Protein AF-A0A4V5UVH9-F1 (afdb_monomer_lite)

Sequence (245 aa):
MKKTQVFVCLSMVLISFLYATAYSKKFNKPFIIQQQNTVPVVKIINPKNKAVVNAASPVNYSITVSDKEDGDSKYDEINVKEVLLEVQYVSDTSALTKMMSESVQKDMAGLAAIRTSNCFNCHNFNSKLIGPSFNDIGKKYASNAANTALLQKHILEGSTGVWGNVSMPSHPELNKEQAANIVQWILQITTDNNTDYYVGTTGTFQIRSNKKGAYLLTGSYTDHGVENNAAQQLKGQDRIIIYSK

InterPro domains:
  IPR002324 Cytochrome c, class ID [PR00606] (113-126)
  IPR002324 Cytochrome c, class ID [PR00606] (128-141)
  IPR002324 Cytochrome c, class ID [PR00606] (151-164)
  IPR002324 Cytochrome c, class ID [PR00606] (178-188)
  IPR009056 Cytochrome c-like domain [PF00034] (116-189)
  IPR009056 Cytochrome c-like domain [PS51007] (105-190)
  IPR036909 Cytochrome c-like domain superfamily [G3DSA:1.10.760.10] (111-190)
  IPR036909 Cytochrome c-like domain superfamily [SSF46626] (114-188)

pLDDT: mean 87.04, std 16.64, range [39.91, 98.69]

Foldseek 3Di:
DDDDDDPPPPVVVVVVVVVVVVVVVPPPDPPDPDDAFDAKAKDWPPPDFAAEDAAQDKGKTFMWIATPQQGTVVVVSDDQQQKKKKKFFDPDVVCVVVVQPDDDDDDQLQNLLCSVDCVSVQEWQPQGDVHGHLLVLLVVDAPDDVSLVVQLCCQACWDADPGPGRIGHHDVVDDSVNSSSNNNVSNVVSPDPGMDMGTGRIDIDTRHNVRFFKIKMKIKGWDCAVVSDSVRIHMHIDIHMYGYD

Organism: NCBI:txid2575867

Secondary structure (DSSP, 8-state):
-----SSSSHHHHHHHHHHHHHHTTSS-------PPP---EEEEEESPTTEEE-TT-EEEEEEEEEETTTEEGGGT-S-GGG-EEEEEEES-GGGHHHHHHPPPPPPPHHHHHHHTTTHHHH--SSS-SSSPPHHHHHHHS-SSHHHHHHHHHHHHH-B-SSSSSPPBPP-TTS-HHHHHHHHHHHHHHTT-TTEEEEESSEEEEE--TT--EEEEEEEEEE---GGG-GGG--EEEEEEEEEE-

Structure (mmCIF, N/CA/C/O backbone):
data_AF-A0A4V5UVH9-F1
#
_entry.id   AF-A0A4V5UVH9-F1
#
loop_
_atom_site.group_PDB
_atom_site.id
_atom_site.type_symbol
_atom_site.label_atom_id
_atom_site.label_alt_id
_atom_site.label_comp_id
_atom_site.label_asym_id
_atom_site.label_entity_id
_atom_site.label_seq_id
_atom_site.pdbx_PDB_ins_code
_atom_site.Cartn_x
_atom_site.Cartn_y
_atom_site.Cartn_z
_atom_site.occupancy
_atom_site.B_iso_or_equiv
_atom_site.auth_seq_id
_atom_site.auth_comp_id
_atom_site.auth_asym_id
_atom_site.auth_atom_id
_atom_site.pdbx_PDB_model_num
ATOM 1 N N . MET A 1 1 ? 68.729 22.833 72.113 1.00 43.19 1 MET A N 1
ATOM 2 C CA . MET A 1 1 ? 69.141 23.306 70.769 1.00 43.19 1 MET A CA 1
ATOM 3 C C . MET A 1 1 ? 69.069 22.143 69.786 1.00 43.19 1 MET A C 1
ATOM 5 O O . MET A 1 1 ? 69.662 21.119 70.086 1.00 43.19 1 MET A O 1
ATOM 9 N N . LYS A 1 2 ? 68.425 22.365 68.622 1.00 42.19 2 LYS A N 1
ATOM 10 C CA . LYS A 1 2 ? 68.249 21.472 67.445 1.00 42.19 2 LYS A CA 1
ATOM 11 C C . LYS A 1 2 ? 67.186 20.368 67.612 1.00 42.19 2 LYS A C 1
ATOM 13 O O . LYS A 1 2 ? 67.209 19.689 68.622 1.00 42.19 2 LYS A O 1
ATOM 18 N N . LYS A 1 3 ? 66.263 20.071 66.689 1.00 43.41 3 LYS A N 1
ATOM 19 C CA . LYS A 1 3 ? 65.813 20.572 65.362 1.00 43.41 3 LYS A CA 1
ATOM 20 C C . LYS A 1 3 ? 64.476 19.817 65.134 1.00 43.41 3 LYS A C 1
ATOM 22 O O . LYS A 1 3 ? 64.446 18.612 65.326 1.00 43.41 3 LYS A O 1
ATOM 27 N N . THR A 1 4 ? 63.315 20.442 64.950 1.00 51.50 4 THR A N 1
ATOM 28 C CA . THR A 1 4 ? 62.787 20.964 63.672 1.00 51.50 4 THR A CA 1
ATOM 29 C C . THR A 1 4 ? 62.878 19.964 62.507 1.00 51.50 4 THR A C 1
ATOM 31 O O . THR A 1 4 ? 63.672 20.197 61.605 1.00 51.50 4 THR A O 1
ATOM 34 N N . GLN A 1 5 ? 62.105 18.860 62.504 1.00 50.88 5 GLN A N 1
ATOM 35 C CA . GLN A 1 5 ? 61.890 18.066 61.270 1.00 50.88 5 GLN A CA 1
ATOM 36 C C . GLN A 1 5 ? 60.742 17.025 61.297 1.00 50.88 5 GLN A C 1
ATOM 38 O O . GLN A 1 5 ? 60.888 15.941 60.749 1.00 50.88 5 GLN A O 1
ATOM 43 N N . VAL A 1 6 ? 59.580 17.315 61.898 1.00 47.66 6 VAL A N 1
ATOM 44 C CA . VAL A 1 6 ? 58.414 16.387 61.823 1.00 47.66 6 VAL A CA 1
ATOM 45 C C . VAL A 1 6 ? 57.168 17.016 61.177 1.00 47.66 6 VAL A C 1
ATOM 47 O O . VAL A 1 6 ? 56.230 16.317 60.816 1.00 47.66 6 VAL A O 1
ATOM 50 N N . PHE A 1 7 ? 57.162 18.322 60.900 1.00 45.78 7 PHE A N 1
ATOM 51 C CA . PHE A 1 7 ? 55.931 19.036 60.526 1.00 45.78 7 PHE A CA 1
ATOM 52 C C . PHE A 1 7 ? 55.674 19.259 59.023 1.00 45.78 7 PHE A C 1
ATOM 54 O O . PHE A 1 7 ? 54.715 19.943 58.683 1.00 45.78 7 PHE A O 1
ATOM 61 N N . VAL A 1 8 ? 56.476 18.694 58.109 1.00 45.81 8 VAL A N 1
ATOM 62 C CA . VAL A 1 8 ? 56.336 18.979 56.658 1.00 45.81 8 VAL A CA 1
ATOM 63 C C . VAL A 1 8 ? 55.742 17.818 55.841 1.00 45.81 8 VAL A C 1
ATOM 65 O O . VAL A 1 8 ? 55.207 18.057 54.765 1.00 45.81 8 VAL A O 1
ATOM 68 N N . CYS A 1 9 ? 55.713 16.578 56.343 1.00 41.78 9 CYS A N 1
ATOM 69 C CA . CYS A 1 9 ? 55.158 15.459 55.559 1.00 41.78 9 CYS A CA 1
ATOM 70 C C . CYS A 1 9 ? 53.638 15.262 55.684 1.00 41.78 9 CYS A C 1
ATOM 72 O O . CYS A 1 9 ? 53.054 14.614 54.820 1.00 41.78 9 CYS A O 1
ATOM 74 N N . LEU A 1 10 ? 52.968 15.813 56.704 1.00 39.91 10 LEU A N 1
ATOM 75 C CA . LEU A 1 10 ? 51.530 15.562 56.898 1.00 39.91 10 LEU A CA 1
ATOM 76 C C . LEU A 1 10 ? 50.616 16.519 56.107 1.00 39.91 10 LEU A C 1
ATOM 78 O O . LEU A 1 10 ? 49.467 16.180 55.836 1.00 39.91 10 LEU A O 1
ATOM 82 N N . SER A 1 11 ? 51.108 17.691 55.688 1.00 45.34 11 SER A N 1
ATOM 83 C CA . SER A 1 11 ? 50.310 18.674 54.934 1.00 45.34 11 SER A CA 1
ATOM 84 C C . SER A 1 11 ? 50.295 18.438 53.416 1.00 45.34 11 SER A C 1
ATOM 86 O O . SER A 1 11 ? 49.376 18.905 52.746 1.00 45.34 11 SER A O 1
ATOM 88 N N . MET A 1 12 ? 51.239 17.669 52.858 1.00 43.56 12 MET A N 1
ATOM 89 C CA . MET A 1 12 ? 51.253 17.336 51.422 1.00 43.56 12 MET A CA 1
ATOM 90 C C . MET A 1 12 ? 50.353 16.149 51.041 1.00 43.56 12 MET A C 1
ATOM 92 O O . MET A 1 12 ? 49.921 16.064 49.891 1.00 43.56 12 MET A O 1
ATOM 96 N N . VAL A 1 13 ? 50.015 15.266 51.988 1.00 47.91 13 VAL A N 1
ATOM 97 C CA . VAL A 1 13 ? 49.176 14.076 51.727 1.00 47.91 13 VAL A CA 1
ATOM 98 C C . VAL A 1 13 ? 47.677 14.420 51.696 1.00 47.91 13 VAL A C 1
ATOM 100 O O . VAL A 1 13 ? 46.916 13.835 50.930 1.00 47.91 13 VAL A O 1
ATOM 103 N N . LEU A 1 14 ? 47.237 15.428 52.457 1.00 43.47 14 LEU A N 1
ATOM 104 C CA . LEU A 1 14 ? 45.829 15.857 52.474 1.00 43.47 14 LEU A CA 1
ATOM 105 C C . LEU A 1 14 ? 45.433 16.704 51.251 1.00 43.47 14 LEU A C 1
ATOM 107 O O . LEU A 1 14 ? 44.309 16.591 50.764 1.00 43.47 14 LEU A O 1
ATOM 111 N N . ILE A 1 15 ? 46.355 17.501 50.700 1.00 46.84 15 ILE A N 1
ATOM 112 C CA . ILE A 1 15 ? 46.084 18.319 49.502 1.00 46.84 15 ILE A CA 1
ATOM 113 C C . ILE A 1 15 ? 46.030 17.446 48.237 1.00 46.84 15 ILE A C 1
ATOM 115 O O . ILE A 1 15 ? 45.218 17.697 47.348 1.00 46.84 15 ILE A O 1
ATOM 119 N N . SER A 1 16 ? 46.814 16.368 48.173 1.00 46.25 16 SER A N 1
ATOM 120 C CA . SER A 1 16 ? 46.780 15.423 47.048 1.00 46.25 16 SER A CA 1
ATOM 121 C C . SER A 1 16 ? 45.517 14.543 47.044 1.00 46.25 16 SER A C 1
ATOM 123 O O . SER A 1 16 ? 45.001 14.240 45.969 1.00 46.25 16 SER A O 1
ATOM 125 N N . PHE A 1 17 ? 44.927 14.235 48.208 1.00 43.97 17 PHE A N 1
ATOM 126 C CA . PHE A 1 17 ? 43.634 13.533 48.287 1.00 43.97 17 PHE A CA 1
ATOM 127 C C . PHE A 1 17 ? 42.426 14.413 47.906 1.00 43.97 17 PHE A C 1
ATOM 129 O O . PHE A 1 17 ? 41.473 13.935 47.281 1.00 43.97 17 PHE A O 1
ATOM 136 N N . LEU A 1 18 ? 42.467 15.714 48.210 1.00 43.53 18 LEU A N 1
ATOM 137 C CA . LEU A 1 18 ? 41.428 16.660 47.776 1.00 43.53 18 LEU A CA 1
ATOM 138 C C . LEU A 1 18 ? 41.507 16.967 46.269 1.00 43.53 18 LEU A C 1
ATOM 140 O O . LEU A 1 18 ? 40.473 17.129 45.624 1.00 43.53 18 LEU A O 1
ATOM 144 N N . TYR A 1 19 ? 42.703 16.954 45.670 1.00 44.94 19 TYR A N 1
ATOM 145 C CA . TYR A 1 19 ? 42.843 17.055 44.212 1.00 44.94 19 TYR A CA 1
ATOM 146 C C . TYR A 1 19 ? 42.445 15.763 43.478 1.00 44.94 19 TYR A C 1
ATOM 148 O O . TYR A 1 19 ? 41.817 15.837 42.421 1.00 44.94 19 TYR A O 1
ATOM 156 N N . ALA A 1 20 ? 42.724 14.582 44.040 1.00 46.53 20 ALA A N 1
ATOM 157 C CA . ALA A 1 20 ? 42.349 13.303 43.427 1.00 46.53 20 ALA A CA 1
ATOM 158 C C . ALA A 1 20 ? 40.823 13.086 43.366 1.00 46.53 20 ALA A C 1
ATOM 160 O O . ALA A 1 20 ? 40.309 12.536 42.391 1.00 46.53 20 ALA A O 1
ATOM 161 N N . THR A 1 21 ? 40.078 13.576 44.361 1.00 44.44 21 THR A N 1
ATOM 162 C CA . THR A 1 21 ? 38.604 13.496 44.379 1.00 44.44 21 THR A CA 1
ATOM 163 C C . THR A 1 21 ? 37.923 14.538 43.484 1.00 44.44 21 THR A C 1
ATOM 165 O O . THR A 1 21 ? 36.804 14.312 43.021 1.00 44.44 21 THR A O 1
ATOM 168 N N . ALA A 1 22 ? 38.594 15.656 43.184 1.00 46.12 22 ALA A N 1
ATOM 169 C CA . ALA A 1 22 ? 38.116 16.650 42.223 1.00 46.12 22 ALA A CA 1
ATOM 170 C C . ALA A 1 22 ? 38.434 16.271 40.762 1.00 46.12 22 ALA A C 1
ATOM 172 O O . ALA A 1 22 ? 37.663 16.605 39.861 1.00 46.12 22 ALA A O 1
ATOM 173 N N . TYR A 1 23 ? 39.531 15.542 40.515 1.00 41.00 23 TYR A N 1
ATOM 174 C CA . TYR A 1 23 ? 39.929 15.115 39.167 1.00 41.00 23 TYR A CA 1
ATOM 175 C C . TYR A 1 23 ? 39.139 13.891 38.666 1.00 41.00 23 TYR A C 1
ATOM 177 O O . TYR A 1 23 ? 38.800 13.819 37.485 1.00 41.00 23 TYR A O 1
ATOM 185 N N . SER A 1 24 ? 38.740 12.971 39.554 1.00 45.44 24 SER A N 1
ATOM 186 C CA . SER A 1 24 ? 37.950 11.781 39.182 1.00 45.44 24 SER A CA 1
ATOM 187 C C . SER A 1 24 ? 36.493 12.080 38.801 1.00 45.44 24 SER A C 1
ATOM 189 O O . SER A 1 24 ? 35.847 11.273 38.136 1.00 45.44 24 SER A O 1
ATOM 191 N N . LYS A 1 25 ? 35.963 13.260 39.153 1.00 45.50 25 LYS A N 1
ATOM 192 C CA . LYS A 1 25 ? 34.593 13.670 38.795 1.00 45.50 25 LYS A CA 1
ATOM 193 C C . LYS A 1 25 ? 34.456 14.280 37.395 1.00 45.50 25 LYS A C 1
ATOM 195 O O . LYS A 1 25 ? 33.331 14.526 36.967 1.00 45.50 25 LYS A O 1
ATOM 200 N N . LYS A 1 26 ? 35.554 14.527 36.668 1.00 49.56 26 LYS A N 1
ATOM 201 C CA . LYS A 1 26 ? 35.511 15.224 35.366 1.00 49.56 26 LYS A CA 1
ATOM 202 C C . LYS A 1 26 ? 35.461 14.319 34.127 1.00 49.56 26 LYS A C 1
ATOM 204 O O . LYS A 1 26 ? 35.224 14.846 33.046 1.00 49.56 26 LYS A O 1
ATOM 209 N N . PHE A 1 27 ? 35.604 12.996 34.262 1.00 51.53 27 PHE A N 1
ATOM 210 C CA . PHE A 1 27 ? 35.709 12.081 33.109 1.00 51.53 27 PHE A CA 1
ATOM 211 C C . PHE A 1 27 ? 34.835 10.813 33.162 1.00 51.53 27 PHE A C 1
ATOM 213 O O . PHE A 1 27 ? 35.093 9.869 32.429 1.00 51.53 27 PHE A O 1
ATOM 220 N N . ASN A 1 28 ? 33.746 10.804 33.938 1.00 50.34 28 ASN A N 1
ATOM 221 C CA . ASN A 1 28 ? 32.764 9.705 33.931 1.00 50.34 28 ASN A CA 1
ATOM 222 C C . ASN A 1 28 ? 31.453 10.089 33.227 1.00 50.34 28 ASN A C 1
ATOM 224 O O . ASN A 1 28 ? 30.367 9.894 33.770 1.00 50.34 28 ASN A O 1
ATOM 228 N N . LYS A 1 29 ? 31.525 10.636 32.009 1.00 49.91 29 LYS A N 1
ATOM 229 C CA . LYS A 1 29 ? 30.383 10.504 31.096 1.00 49.91 29 LYS A CA 1
ATOM 230 C C . LYS A 1 29 ? 30.619 9.229 30.290 1.00 49.91 29 LYS A C 1
ATOM 232 O O . LYS A 1 29 ? 31.630 9.188 29.591 1.00 49.91 29 LYS A O 1
ATOM 237 N N . PRO A 1 30 ? 29.766 8.194 30.399 1.00 53.84 30 PRO A N 1
ATOM 238 C CA . PRO A 1 30 ? 29.884 7.052 29.508 1.00 53.84 30 PRO A CA 1
ATOM 239 C C . PRO A 1 30 ? 29.846 7.576 28.071 1.00 53.84 30 PRO A C 1
ATOM 241 O O . PRO A 1 30 ? 29.003 8.407 27.729 1.00 53.84 30 PRO A O 1
ATOM 244 N N . PHE A 1 31 ? 30.800 7.142 27.249 1.00 54.09 31 PHE A N 1
ATOM 245 C CA . PHE A 1 31 ? 30.737 7.356 25.812 1.00 54.09 31 PHE A CA 1
ATOM 246 C C . PHE A 1 31 ? 29.565 6.519 25.300 1.00 54.09 31 PHE A C 1
ATOM 248 O O . PHE A 1 31 ? 29.693 5.316 25.089 1.00 54.09 31 PHE A O 1
ATOM 255 N N . ILE A 1 32 ? 28.389 7.137 25.212 1.00 56.91 32 ILE A N 1
ATOM 256 C CA . ILE A 1 32 ? 27.214 6.494 24.637 1.00 56.91 32 ILE A CA 1
ATOM 257 C C . ILE A 1 32 ? 27.401 6.549 23.124 1.00 56.91 32 ILE A C 1
ATOM 259 O O . ILE A 1 32 ? 27.250 7.610 22.519 1.00 56.91 32 ILE A O 1
ATOM 263 N N . ILE A 1 33 ? 27.753 5.414 22.516 1.00 60.09 33 ILE A N 1
ATOM 264 C CA . ILE A 1 33 ? 27.572 5.231 21.076 1.00 60.09 33 ILE A CA 1
ATOM 265 C C . ILE A 1 33 ? 26.062 5.211 20.861 1.00 60.09 33 ILE A C 1
ATOM 267 O O . ILE A 1 33 ? 25.417 4.194 21.092 1.00 60.09 33 ILE A O 1
ATOM 271 N N . GLN A 1 34 ? 25.480 6.352 20.497 1.00 62.72 34 GLN A N 1
ATOM 272 C CA . GLN A 1 34 ? 24.101 6.370 20.027 1.00 62.72 34 GLN A CA 1
ATOM 273 C C . GLN A 1 34 ? 24.082 5.633 18.689 1.00 62.72 34 GLN A C 1
ATOM 275 O O . GLN A 1 34 ? 24.700 6.092 17.726 1.00 62.72 34 GLN A O 1
ATOM 280 N N . GLN A 1 35 ? 23.433 4.469 18.645 1.00 70.25 35 GLN A N 1
ATOM 281 C CA . GLN A 1 35 ? 23.157 3.782 17.389 1.00 70.25 35 GLN A CA 1
ATOM 282 C C . GLN A 1 35 ? 22.358 4.749 16.505 1.00 70.25 35 GLN A C 1
ATOM 284 O O . GLN A 1 35 ? 21.357 5.316 16.938 1.00 70.25 35 GLN A O 1
ATOM 289 N N . GLN A 1 36 ? 22.878 5.039 15.313 1.00 79.56 36 GLN A N 1
ATOM 290 C CA . GLN A 1 36 ? 22.256 5.961 14.364 1.00 79.56 36 GLN A CA 1
ATOM 291 C C . GLN A 1 36 ? 21.363 5.161 13.424 1.00 79.56 36 GLN A C 1
ATOM 293 O O . GLN A 1 36 ? 21.849 4.186 12.857 1.00 79.56 36 GLN A O 1
ATOM 298 N N . ASN A 1 37 ? 20.112 5.594 13.248 1.00 92.62 37 ASN A N 1
ATOM 299 C CA . ASN A 1 37 ? 19.190 4.976 12.298 1.00 92.62 37 ASN A CA 1
ATOM 300 C C . ASN A 1 37 ? 19.622 5.261 10.853 1.00 92.62 37 ASN A C 1
ATOM 302 O O . ASN A 1 37 ? 20.026 6.393 10.553 1.00 92.62 37 ASN A O 1
ATOM 306 N N . THR A 1 38 ? 19.521 4.277 9.963 1.00 92.81 38 THR A N 1
ATOM 307 C CA . THR A 1 38 ? 19.850 4.431 8.542 1.00 92.81 38 THR A CA 1
ATOM 308 C C . THR A 1 38 ? 18.609 4.329 7.661 1.00 92.81 38 THR A C 1
ATOM 310 O O . THR A 1 38 ? 17.584 3.819 8.070 1.00 92.81 38 THR A O 1
ATOM 313 N N . VAL A 1 39 ? 18.648 4.923 6.461 1.00 95.62 39 VAL A N 1
ATOM 314 C CA . VAL A 1 39 ? 17.502 4.847 5.542 1.00 95.62 39 VAL A CA 1
ATOM 315 C C . VAL A 1 39 ? 17.512 3.474 4.862 1.00 95.62 39 VAL A C 1
ATOM 317 O O . VAL A 1 39 ? 18.525 3.155 4.226 1.00 95.62 39 VAL A O 1
ATOM 320 N N . PRO A 1 40 ? 16.398 2.721 4.872 1.00 97.25 40 PRO A N 1
ATOM 321 C CA . PRO A 1 40 ? 16.357 1.407 4.253 1.00 97.25 40 PRO A CA 1
ATOM 322 C C . PRO A 1 40 ? 16.510 1.493 2.732 1.00 97.25 40 PRO A C 1
ATOM 324 O O . PRO A 1 40 ? 15.957 2.367 2.054 1.00 97.25 40 PRO A O 1
ATOM 327 N N . VAL A 1 41 ? 17.242 0.539 2.163 1.00 98.06 41 VAL A N 1
ATOM 328 C CA . VAL A 1 41 ? 17.460 0.417 0.721 1.00 98.06 41 VAL A CA 1
ATOM 329 C C . VAL A 1 41 ? 16.410 -0.514 0.133 1.00 98.06 41 VAL A C 1
ATOM 331 O O . VAL A 1 41 ? 16.492 -1.734 0.254 1.00 98.06 41 VAL A O 1
ATOM 334 N N . VAL A 1 42 ? 15.439 0.067 -0.567 1.00 98.38 42 VAL A N 1
ATOM 335 C CA . VAL A 1 42 ? 14.417 -0.667 -1.324 1.00 98.38 42 VAL A CA 1
ATOM 336 C C . VAL A 1 42 ? 14.849 -0.767 -2.787 1.00 98.38 42 VAL A C 1
ATOM 338 O O . VAL A 1 42 ? 15.425 0.179 -3.320 1.00 98.38 42 VAL A O 1
ATOM 341 N N . LYS A 1 43 ? 14.592 -1.901 -3.448 1.00 98.50 43 LYS A N 1
ATOM 342 C CA . LYS A 1 43 ? 14.790 -2.071 -4.898 1.00 98.50 43 LYS A CA 1
ATOM 343 C C . LYS A 1 43 ? 13.711 -2.944 -5.514 1.00 98.50 43 LYS A C 1
ATOM 345 O O . LYS A 1 43 ? 13.494 -4.064 -5.060 1.00 98.50 43 LYS A O 1
ATOM 350 N N . ILE A 1 44 ? 13.104 -2.482 -6.602 1.00 98.56 44 ILE A N 1
ATOM 351 C CA . ILE A 1 44 ? 12.215 -3.284 -7.442 1.00 98.56 44 ILE A CA 1
ATOM 352 C C . ILE A 1 44 ? 13.080 -4.041 -8.459 1.00 98.56 44 ILE A C 1
ATOM 354 O O . ILE A 1 44 ? 13.641 -3.475 -9.397 1.00 98.56 44 ILE A O 1
ATOM 358 N N . ILE A 1 45 ? 13.210 -5.353 -8.273 1.00 98.12 45 ILE A N 1
ATOM 359 C CA . ILE A 1 45 ? 14.040 -6.226 -9.115 1.00 98.12 45 ILE A CA 1
ATOM 360 C C . ILE A 1 45 ? 13.310 -6.623 -10.400 1.00 98.12 45 ILE A C 1
ATOM 362 O O . ILE A 1 45 ? 13.941 -6.760 -11.460 1.00 98.12 45 ILE A O 1
ATOM 366 N N . ASN A 1 46 ? 11.994 -6.804 -10.294 1.00 97.44 46 ASN A N 1
ATOM 367 C CA . ASN A 1 46 ? 11.089 -7.143 -11.381 1.00 97.44 46 ASN A CA 1
ATOM 368 C C . ASN A 1 46 ? 9.752 -6.402 -11.186 1.00 97.44 46 ASN A C 1
ATOM 370 O O . ASN A 1 46 ? 9.285 -6.357 -10.047 1.00 97.44 46 ASN A O 1
ATOM 374 N N . PRO A 1 47 ? 9.113 -5.868 -12.245 1.00 97.19 47 PRO A N 1
ATOM 375 C CA . PRO A 1 47 ? 9.619 -5.747 -13.619 1.00 97.19 47 PRO A CA 1
ATOM 376 C C . PRO A 1 47 ? 10.822 -4.793 -13.721 1.00 97.19 47 PRO A C 1
ATOM 378 O O . PRO A 1 47 ? 11.159 -4.094 -12.772 1.00 97.19 47 PRO A O 1
ATOM 381 N N . LYS A 1 48 ? 11.512 -4.774 -14.868 1.00 97.75 48 LYS A N 1
ATOM 382 C CA . LYS A 1 48 ? 12.594 -3.803 -15.107 1.00 97.75 48 LYS A CA 1
ATOM 383 C C . LYS A 1 48 ? 12.027 -2.416 -15.402 1.00 97.75 48 LYS A C 1
ATOM 385 O O . LYS A 1 48 ? 10.966 -2.290 -16.009 1.00 97.75 48 LYS A O 1
ATOM 390 N N . ASN A 1 49 ? 12.766 -1.373 -15.025 1.00 97.56 49 ASN A N 1
ATOM 391 C CA . ASN A 1 49 ? 12.393 -0.006 -15.372 1.00 97.56 49 ASN A CA 1
ATOM 392 C C . ASN A 1 49 ? 12.274 0.157 -16.896 1.00 97.56 49 ASN A C 1
ATOM 394 O O . ASN A 1 49 ? 13.115 -0.324 -17.655 1.00 97.56 49 ASN A O 1
ATOM 398 N N . LYS A 1 50 ? 11.221 0.853 -17.320 1.00 95.94 50 LYS A N 1
ATOM 399 C CA . LYS A 1 50 ? 10.759 1.048 -18.698 1.00 95.94 50 LYS A CA 1
ATOM 400 C C . LYS A 1 50 ? 10.343 -0.236 -19.422 1.00 95.94 50 LYS A C 1
ATOM 402 O O . LYS A 1 50 ? 10.240 -0.224 -20.649 1.00 95.94 50 LYS A O 1
ATOM 407 N N . ALA A 1 51 ? 10.082 -1.330 -18.701 1.00 96.12 51 ALA A N 1
ATOM 408 C CA . ALA A 1 51 ? 9.533 -2.539 -19.304 1.00 96.12 51 ALA A CA 1
ATOM 409 C C . ALA A 1 51 ? 8.188 -2.255 -19.980 1.00 96.12 51 ALA A C 1
ATOM 411 O O . ALA A 1 51 ? 7.410 -1.406 -19.547 1.00 96.12 51 ALA A O 1
ATOM 412 N N . VAL A 1 52 ? 7.919 -3.003 -21.043 1.00 94.81 52 VAL A N 1
ATOM 413 C CA . VAL A 1 52 ? 6.673 -2.929 -21.795 1.00 94.81 52 VAL A CA 1
ATOM 414 C C . VAL A 1 52 ? 5.909 -4.226 -21.578 1.00 94.81 52 VAL A C 1
ATOM 416 O O . VAL A 1 52 ? 6.452 -5.307 -21.797 1.00 94.81 52 VAL A O 1
ATOM 419 N N . VAL A 1 53 ? 4.651 -4.109 -21.175 1.00 92.50 53 VAL A N 1
ATOM 420 C CA . VAL A 1 53 ? 3.743 -5.217 -20.879 1.00 92.50 53 VAL A CA 1
ATOM 421 C C . VAL A 1 53 ? 2.476 -5.092 -21.724 1.00 92.50 53 VAL A C 1
ATOM 423 O O . VAL A 1 53 ? 2.119 -4.005 -22.180 1.00 92.50 53 VAL A O 1
ATOM 426 N N . ASN A 1 54 ? 1.800 -6.212 -21.965 1.00 88.88 54 ASN A N 1
ATOM 427 C CA . ASN A 1 54 ? 0.528 -6.205 -22.682 1.00 88.88 54 ASN A CA 1
ATOM 428 C C . ASN A 1 54 ? -0.606 -5.801 -21.728 1.00 88.88 54 ASN A C 1
ATOM 430 O O . ASN A 1 54 ? -0.602 -6.188 -20.554 1.00 88.88 54 ASN A O 1
ATOM 434 N N . ALA A 1 55 ? -1.604 -5.073 -22.232 1.00 82.56 55 ALA A N 1
ATOM 435 C CA . ALA A 1 55 ? -2.831 -4.829 -21.479 1.00 82.56 55 ALA A CA 1
ATOM 436 C C . ALA A 1 55 ? -3.478 -6.146 -21.002 1.00 82.56 55 ALA A C 1
ATOM 438 O O . ALA A 1 55 ? -3.380 -7.179 -21.668 1.00 82.56 55 ALA A O 1
ATOM 439 N N . ALA A 1 56 ? -4.138 -6.108 -19.837 1.00 81.62 56 ALA A N 1
ATOM 440 C CA . ALA A 1 56 ? -4.791 -7.263 -19.206 1.00 81.62 56 ALA A CA 1
ATOM 441 C C . ALA A 1 56 ? -3.868 -8.455 -18.877 1.00 81.62 56 ALA A C 1
ATOM 443 O O . ALA A 1 56 ? -4.364 -9.534 -18.559 1.00 81.62 56 ALA A O 1
ATOM 444 N N . SER A 1 57 ? -2.543 -8.285 -18.962 1.00 85.12 57 SER A N 1
ATOM 445 C CA . SER A 1 57 ? -1.597 -9.339 -18.598 1.00 85.12 57 SER A CA 1
ATOM 446 C C . SER A 1 57 ? -1.180 -9.250 -17.128 1.00 85.12 57 SER A C 1
ATOM 448 O O . SER A 1 57 ? -0.992 -8.137 -16.617 1.00 85.12 57 SER A O 1
ATOM 450 N N . PRO A 1 58 ? -0.967 -10.406 -16.466 1.00 93.06 58 PRO A N 1
ATOM 451 C CA . PRO A 1 58 ? -0.339 -10.445 -15.156 1.00 93.06 58 PRO A CA 1
ATOM 452 C C . PRO A 1 58 ? 1.093 -9.921 -15.247 1.00 93.06 58 PRO A C 1
ATOM 454 O O . PRO A 1 58 ? 1.870 -10.338 -16.107 1.00 93.06 58 PRO A O 1
ATOM 457 N N . VAL A 1 59 ? 1.455 -9.043 -14.319 1.00 95.69 59 VAL A N 1
ATOM 458 C CA . VAL A 1 59 ? 2.818 -8.556 -14.128 1.00 95.69 59 VAL A CA 1
ATOM 459 C C . VAL A 1 59 ? 3.284 -9.009 -12.757 1.00 95.69 59 VAL A C 1
ATOM 461 O O . VAL A 1 59 ? 2.730 -8.616 -11.731 1.00 95.69 59 VAL A O 1
ATOM 464 N N . ASN A 1 60 ? 4.307 -9.859 -12.745 1.00 97.56 60 ASN A N 1
ATOM 465 C CA . ASN A 1 60 ? 4.942 -10.279 -11.504 1.00 97.56 60 ASN A CA 1
ATOM 466 C C . ASN A 1 60 ? 5.824 -9.150 -10.979 1.00 97.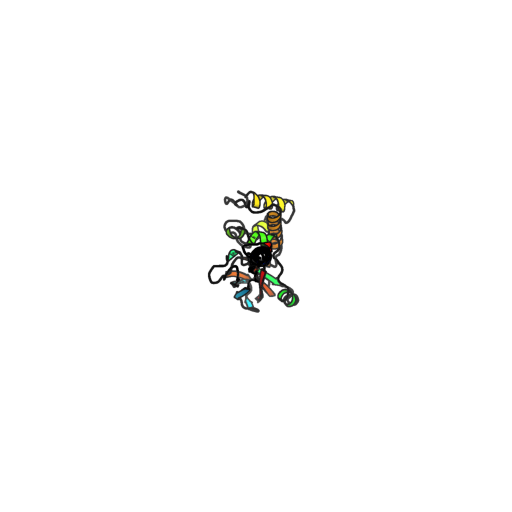56 60 ASN A C 1
ATOM 468 O O . ASN A 1 60 ? 6.529 -8.509 -11.760 1.00 97.56 60 ASN A O 1
ATOM 472 N N . TYR A 1 61 ? 5.851 -8.960 -9.667 1.00 98.12 61 TYR A N 1
ATOM 473 C CA . TYR A 1 61 ? 6.792 -8.061 -9.021 1.00 98.12 61 TYR A CA 1
ATOM 474 C C . TYR A 1 61 ? 7.675 -8.796 -8.019 1.00 98.12 61 TYR A C 1
ATOM 476 O O . TYR A 1 61 ? 7.291 -9.819 -7.452 1.00 98.12 61 TYR A O 1
ATOM 484 N N . SER A 1 62 ? 8.877 -8.263 -7.828 1.00 98.38 62 SER A N 1
ATOM 485 C CA . SER A 1 62 ? 9.806 -8.685 -6.788 1.00 98.38 62 SER A CA 1
ATOM 486 C C . SER A 1 62 ? 10.555 -7.462 -6.274 1.00 98.38 62 SER A C 1
ATOM 488 O O . SER A 1 62 ? 11.098 -6.692 -7.069 1.00 98.38 62 SER A O 1
ATOM 490 N N . ILE A 1 63 ? 10.547 -7.279 -4.959 1.00 98.69 63 ILE A N 1
ATOM 491 C CA . ILE A 1 63 ? 11.139 -6.166 -4.228 1.00 98.69 63 ILE A CA 1
ATOM 492 C C . ILE A 1 63 ? 12.097 -6.746 -3.196 1.00 98.69 63 ILE A C 1
ATOM 494 O O . ILE A 1 63 ? 11.743 -7.675 -2.475 1.00 98.69 63 ILE A O 1
ATOM 498 N N . THR A 1 64 ? 13.290 -6.175 -3.109 1.00 98.38 64 THR A N 1
ATOM 499 C CA . THR A 1 64 ? 14.239 -6.439 -2.026 1.00 98.38 64 THR A CA 1
ATOM 500 C C . THR A 1 64 ? 14.347 -5.211 -1.143 1.00 98.38 64 THR A C 1
ATOM 502 O O . THR A 1 64 ? 14.410 -4.091 -1.653 1.00 98.38 64 THR A O 1
ATOM 505 N N . VAL A 1 65 ? 14.415 -5.434 0.160 1.00 98.50 65 VAL A N 1
ATOM 506 C CA . VAL A 1 65 ? 14.673 -4.424 1.181 1.00 98.50 65 VAL A CA 1
ATOM 507 C C . VAL A 1 65 ? 15.889 -4.861 1.988 1.00 98.50 65 VAL A C 1
ATOM 509 O O . VAL A 1 65 ? 15.998 -6.034 2.342 1.00 98.50 65 VAL A O 1
ATOM 512 N N . SER A 1 66 ? 16.796 -3.926 2.235 1.00 98.00 66 SER A N 1
ATOM 513 C CA . SER A 1 66 ? 17.969 -4.113 3.080 1.00 98.00 66 SER A CA 1
ATOM 514 C C . SER A 1 66 ? 18.108 -2.889 3.966 1.00 98.00 66 SER A C 1
ATOM 516 O O . SER A 1 66 ? 18.136 -1.763 3.464 1.00 98.00 66 SER A O 1
ATOM 518 N N . ASP A 1 67 ? 18.164 -3.115 5.263 1.00 97.00 67 ASP A N 1
ATOM 519 C CA . ASP A 1 67 ? 18.302 -2.101 6.286 1.00 97.00 67 ASP A CA 1
ATOM 520 C C . ASP A 1 67 ? 19.348 -2.550 7.308 1.00 97.00 67 ASP A C 1
ATOM 522 O O . ASP A 1 67 ? 19.546 -3.744 7.541 1.00 97.00 67 ASP A O 1
ATOM 526 N N . LYS A 1 68 ? 20.083 -1.604 7.888 1.00 94.69 68 LYS A N 1
ATOM 527 C CA . LYS A 1 68 ? 21.158 -1.956 8.817 1.00 94.69 68 LYS A CA 1
ATOM 528 C C . LYS A 1 68 ? 20.618 -2.365 10.187 1.00 94.69 68 LYS A C 1
ATOM 530 O O . LYS A 1 68 ? 21.263 -3.159 10.873 1.00 94.69 68 LYS A O 1
ATOM 535 N N . GLU A 1 69 ? 19.490 -1.797 10.589 1.00 92.88 69 GLU A N 1
ATOM 536 C CA . GLU A 1 69 ? 18.868 -2.003 11.887 1.00 92.88 69 GLU A CA 1
ATOM 537 C C . GLU A 1 69 ? 17.860 -3.162 11.835 1.00 92.88 69 GLU A C 1
ATOM 539 O O . GLU A 1 69 ? 17.864 -3.998 12.740 1.00 92.88 69 GLU A O 1
ATOM 544 N N . ASP A 1 70 ? 17.091 -3.262 10.744 1.00 93.38 70 ASP A N 1
ATOM 545 C CA . ASP A 1 70 ? 16.018 -4.258 10.587 1.00 93.38 70 ASP A CA 1
ATOM 546 C C . ASP A 1 70 ? 16.439 -5.520 9.799 1.00 93.38 70 ASP A C 1
ATOM 548 O O . ASP A 1 70 ? 15.719 -6.520 9.787 1.00 93.38 70 ASP A O 1
ATOM 552 N N . GLY A 1 71 ? 17.607 -5.504 9.144 1.00 95.69 71 GLY A N 1
ATOM 553 C CA . GLY A 1 71 ? 18.165 -6.650 8.417 1.00 95.69 71 GLY A CA 1
ATOM 554 C C . GLY A 1 71 ? 17.813 -6.693 6.927 1.00 95.69 71 GLY A C 1
ATOM 555 O O . GLY A 1 71 ? 17.588 -5.672 6.277 1.00 95.69 71 GLY A O 1
ATOM 556 N N . ASP A 1 72 ? 17.815 -7.887 6.333 1.00 97.44 72 ASP A N 1
ATOM 557 C CA . ASP A 1 72 ? 17.587 -8.073 4.897 1.00 97.44 72 ASP A CA 1
ATOM 558 C C . ASP A 1 72 ? 16.405 -9.003 4.591 1.00 97.44 72 ASP A C 1
ATOM 560 O O . ASP A 1 72 ? 16.314 -10.146 5.046 1.00 97.44 72 ASP A O 1
ATOM 564 N N . SER A 1 73 ? 15.516 -8.534 3.714 1.00 96.75 73 SER A N 1
ATOM 565 C CA . SER A 1 73 ? 14.373 -9.304 3.203 1.00 96.75 73 SER A CA 1
ATOM 566 C C . SER A 1 73 ? 14.756 -10.622 2.520 1.00 96.75 73 SER A C 1
ATOM 568 O O . SER A 1 73 ? 13.933 -11.528 2.434 1.00 96.75 73 SER A O 1
ATOM 570 N N . LYS A 1 74 ? 15.989 -10.754 2.019 1.00 94.44 74 LYS A N 1
ATOM 571 C CA . LYS A 1 74 ? 16.495 -11.986 1.404 1.00 94.44 74 LYS A CA 1
ATOM 572 C C . LYS A 1 74 ? 16.660 -13.120 2.418 1.00 94.44 74 LYS A C 1
ATOM 574 O O . LYS A 1 74 ? 16.630 -14.283 2.018 1.00 94.44 74 LYS A O 1
ATOM 579 N N . TYR A 1 75 ? 16.883 -12.788 3.686 1.00 96.19 75 TYR A N 1
ATOM 580 C CA . TYR A 1 75 ? 17.082 -13.752 4.767 1.00 96.19 75 TYR A CA 1
ATOM 581 C C . TYR A 1 75 ? 15.865 -13.833 5.698 1.00 96.19 75 TYR A C 1
ATOM 583 O O . TYR A 1 75 ? 15.984 -14.348 6.804 1.00 96.19 75 TYR A O 1
ATOM 591 N N . ASP A 1 76 ? 14.707 -13.335 5.241 1.00 93.62 76 ASP A N 1
ATOM 592 C CA . ASP A 1 76 ? 13.450 -13.275 5.997 1.00 93.62 76 ASP A CA 1
ATOM 593 C C . ASP A 1 76 ? 13.562 -12.512 7.337 1.00 93.62 76 ASP A C 1
ATOM 595 O O . ASP A 1 76 ? 12.758 -12.717 8.245 1.00 93.62 76 ASP A O 1
ATOM 599 N N . GLU A 1 77 ? 14.547 -11.614 7.461 1.00 95.75 77 GLU A N 1
ATOM 600 C CA . GLU A 1 77 ? 14.751 -10.775 8.653 1.00 95.75 77 GLU A CA 1
ATOM 601 C C . GLU A 1 77 ? 13.744 -9.616 8.694 1.00 95.75 77 GLU A C 1
ATOM 603 O O . GLU A 1 77 ? 13.244 -9.254 9.757 1.00 95.75 77 GLU A O 1
ATOM 608 N N . ILE A 1 78 ? 13.370 -9.100 7.518 1.00 95.00 78 ILE A N 1
ATOM 609 C CA . ILE A 1 78 ? 12.319 -8.092 7.367 1.00 95.00 78 ILE A CA 1
ATOM 610 C C . ILE A 1 78 ? 10.967 -8.773 7.165 1.00 95.00 78 ILE A C 1
ATOM 612 O O . ILE A 1 78 ? 10.780 -9.586 6.252 1.00 95.00 78 ILE A O 1
ATOM 616 N N . ASN A 1 79 ? 9.974 -8.354 7.949 1.00 93.88 79 ASN A N 1
ATOM 617 C CA . ASN A 1 79 ? 8.592 -8.769 7.760 1.00 93.88 79 ASN A CA 1
ATOM 618 C C . ASN A 1 79 ? 8.063 -8.278 6.405 1.00 93.88 79 ASN A C 1
ATOM 620 O O . ASN A 1 79 ? 7.737 -7.106 6.209 1.00 93.88 79 ASN A O 1
ATOM 624 N N . VAL A 1 80 ? 7.901 -9.206 5.461 1.00 94.31 80 VAL A N 1
ATOM 625 C CA . VAL A 1 80 ? 7.466 -8.890 4.093 1.00 94.31 80 VAL A CA 1
ATOM 626 C C . VAL A 1 80 ? 6.126 -8.151 4.036 1.00 94.31 80 VAL A C 1
ATOM 628 O O . VAL A 1 80 ? 5.859 -7.469 3.050 1.00 94.31 80 VAL A O 1
ATOM 631 N N . LYS A 1 81 ? 5.283 -8.246 5.075 1.00 92.62 81 LYS A N 1
ATOM 632 C CA . LYS A 1 81 ? 3.981 -7.562 5.130 1.00 92.62 81 LYS A CA 1
ATOM 633 C C . LYS A 1 81 ? 4.069 -6.053 5.354 1.00 92.62 81 LYS A C 1
ATOM 635 O O . LYS A 1 81 ? 3.064 -5.361 5.231 1.00 92.62 81 LYS A O 1
ATOM 640 N N . GLU A 1 82 ? 5.250 -5.538 5.656 1.00 93.50 82 GLU A N 1
ATOM 641 C CA . GLU A 1 82 ? 5.483 -4.104 5.836 1.00 93.50 82 GLU A CA 1
ATOM 642 C C . GLU A 1 82 ? 5.986 -3.440 4.546 1.00 93.50 82 GLU A C 1
ATOM 644 O O . GLU A 1 82 ? 5.894 -2.217 4.373 1.00 93.50 82 GLU A O 1
ATOM 649 N N . VAL A 1 83 ? 6.427 -4.262 3.587 1.00 96.12 83 VAL A N 1
ATOM 650 C CA . VAL A 1 83 ? 6.796 -3.845 2.236 1.00 96.12 83 VAL A CA 1
ATOM 651 C C . VAL A 1 83 ? 5.533 -3.593 1.418 1.00 96.12 83 VAL A C 1
ATOM 653 O O . VAL A 1 83 ? 4.663 -4.459 1.296 1.00 96.12 83 VAL A O 1
ATOM 656 N N . LEU A 1 84 ? 5.439 -2.394 0.845 1.00 96.69 84 LEU A N 1
ATOM 657 C CA . LEU A 1 84 ? 4.294 -1.955 0.052 1.00 96.69 84 LEU A CA 1
ATOM 658 C C . LEU A 1 84 ? 4.730 -1.640 -1.376 1.00 96.69 84 LEU A C 1
ATOM 660 O O . LEU A 1 84 ? 5.674 -0.877 -1.581 1.00 96.69 84 LEU A O 1
ATOM 664 N N . LEU A 1 85 ? 3.992 -2.164 -2.347 1.00 98.00 85 LEU A N 1
ATOM 665 C CA . LEU A 1 85 ? 4.033 -1.734 -3.736 1.00 98.00 85 LEU A CA 1
ATOM 666 C C . LEU A 1 85 ? 2.798 -0.882 -4.036 1.00 98.00 85 LEU A C 1
ATOM 668 O O . LEU A 1 85 ? 1.669 -1.358 -3.940 1.00 98.00 85 LEU A O 1
ATOM 672 N N . GLU A 1 86 ? 3.018 0.357 -4.451 1.00 96.94 86 GLU A N 1
ATOM 673 C CA . GLU A 1 86 ? 2.011 1.217 -5.067 1.00 96.94 86 GLU A CA 1
ATOM 674 C C . GLU A 1 86 ? 2.152 1.139 -6.592 1.00 96.94 86 GLU A C 1
ATOM 676 O O . GLU A 1 86 ? 3.250 1.293 -7.126 1.00 96.94 86 GLU A O 1
ATOM 681 N N . VAL A 1 87 ? 1.051 0.887 -7.297 1.00 96.75 87 VAL A N 1
ATOM 682 C CA . VAL A 1 87 ? 0.970 0.812 -8.759 1.00 96.75 87 VAL A CA 1
ATOM 683 C C . VAL A 1 87 ? -0.001 1.883 -9.234 1.00 96.75 87 VAL A C 1
ATOM 685 O O . VAL A 1 87 ? -1.216 1.699 -9.193 1.00 96.75 87 VAL A O 1
ATOM 688 N N . GLN A 1 88 ? 0.536 3.003 -9.702 1.00 95.56 88 GLN A N 1
ATOM 689 C CA . GLN A 1 88 ? -0.244 4.155 -10.132 1.00 95.56 88 GLN A CA 1
ATOM 690 C C . GLN A 1 88 ? -0.269 4.266 -11.656 1.00 95.56 88 GLN A C 1
ATOM 692 O O . GLN A 1 88 ? 0.770 4.365 -12.305 1.00 95.56 88 GLN A O 1
ATOM 697 N N . TYR A 1 89 ? -1.462 4.290 -12.246 1.00 94.69 89 TYR A N 1
ATOM 698 C CA . TYR A 1 89 ? -1.647 4.650 -13.647 1.00 94.69 89 TYR A CA 1
ATOM 699 C C . TYR A 1 89 ? -1.470 6.156 -13.840 1.00 94.69 89 TYR A C 1
ATOM 701 O O . TYR A 1 89 ? -2.142 6.955 -13.188 1.00 94.69 89 TYR A O 1
ATOM 709 N N . VAL A 1 90 ? -0.621 6.532 -14.792 1.00 93.25 90 VAL A N 1
ATOM 710 C CA . VAL A 1 90 ? -0.313 7.926 -15.106 1.00 93.25 90 VAL A CA 1
ATOM 711 C C . VAL A 1 90 ? -0.740 8.215 -16.542 1.00 93.25 90 VAL A C 1
ATOM 713 O O . VAL A 1 90 ? -0.116 7.755 -17.500 1.00 93.25 90 VAL A O 1
ATOM 716 N N . SER A 1 91 ? -1.824 8.980 -16.690 1.00 88.75 91 SER A N 1
ATOM 717 C CA . SER A 1 91 ? -2.355 9.376 -18.000 1.00 88.75 91 SER A CA 1
ATOM 718 C C . SER A 1 91 ? -1.501 10.447 -18.680 1.00 88.75 91 SER A C 1
ATOM 720 O O . SER A 1 91 ? -1.326 10.408 -19.894 1.00 88.75 91 SER A O 1
ATOM 722 N N . ASP A 1 92 ? -0.962 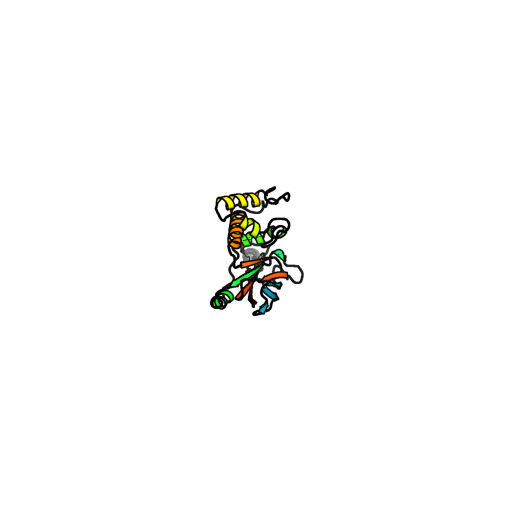11.393 -17.907 1.00 89.56 92 ASP A N 1
ATOM 723 C CA . ASP A 1 92 ? -0.055 12.428 -18.402 1.00 89.56 92 ASP A CA 1
ATOM 724 C C . ASP A 1 92 ? 1.399 12.012 -18.175 1.00 89.56 92 ASP A C 1
ATOM 726 O O . ASP A 1 92 ? 1.975 12.195 -17.101 1.00 89.56 92 ASP A O 1
ATOM 730 N N . THR A 1 93 ? 2.018 11.459 -19.215 1.00 89.00 93 THR A N 1
ATOM 731 C CA . THR A 1 93 ? 3.402 10.989 -19.141 1.00 89.00 93 THR A CA 1
ATOM 732 C C . THR A 1 93 ? 4.412 12.110 -18.889 1.00 89.00 93 THR A C 1
ATOM 734 O O . THR A 1 93 ? 5.534 11.814 -18.485 1.00 89.00 93 THR A O 1
ATOM 737 N N . SER A 1 94 ? 4.055 13.383 -19.101 1.00 90.69 94 SER A N 1
ATOM 738 C CA . SER A 1 94 ? 4.954 14.507 -18.810 1.00 90.69 94 SER A CA 1
ATOM 739 C C . SER A 1 94 ? 5.207 14.678 -17.305 1.00 90.69 94 SER A C 1
ATOM 741 O O . SER A 1 94 ? 6.299 15.086 -16.902 1.00 90.69 94 SER A O 1
ATOM 743 N N . ALA A 1 95 ? 4.251 14.266 -16.463 1.00 92.00 95 ALA A N 1
ATOM 744 C CA . ALA A 1 95 ? 4.374 14.302 -15.009 1.00 92.00 95 ALA A CA 1
ATOM 745 C C . ALA A 1 95 ? 5.353 13.248 -14.457 1.00 92.00 95 ALA A C 1
ATOM 747 O O . ALA A 1 95 ? 5.897 13.432 -13.367 1.00 92.00 95 ALA A O 1
ATOM 748 N N . LEU A 1 96 ? 5.637 12.176 -15.211 1.00 93.31 96 LEU A N 1
ATOM 749 C CA . LEU A 1 96 ? 6.463 11.055 -14.746 1.00 93.31 96 LEU A CA 1
ATOM 750 C C . LEU A 1 96 ? 7.855 11.493 -14.298 1.00 93.31 96 LEU A C 1
ATOM 752 O O . LEU A 1 96 ? 8.333 11.025 -13.271 1.00 93.31 96 LEU A O 1
ATOM 756 N N . THR A 1 97 ? 8.502 12.410 -15.023 1.00 93.31 97 THR A N 1
ATOM 757 C CA . THR A 1 97 ? 9.838 12.905 -14.651 1.00 93.31 97 THR A CA 1
ATOM 758 C C . THR A 1 97 ? 9.818 13.571 -13.279 1.00 93.31 97 THR A C 1
ATOM 760 O O . THR A 1 97 ? 10.692 13.307 -12.456 1.00 93.31 97 THR A O 1
ATOM 763 N N . LYS A 1 98 ? 8.791 14.387 -13.006 1.00 94.06 98 LYS A N 1
ATOM 764 C CA . LYS A 1 98 ? 8.612 15.025 -11.701 1.00 94.06 98 LYS A CA 1
ATOM 765 C C . LYS A 1 98 ? 8.384 13.966 -10.624 1.00 94.06 98 LYS A C 1
ATOM 767 O O . LYS A 1 98 ? 9.133 13.942 -9.652 1.00 94.06 98 LYS A O 1
ATOM 772 N N . MET A 1 99 ? 7.440 13.053 -10.840 1.00 94.00 99 MET A N 1
ATOM 773 C CA . MET A 1 99 ? 7.090 11.993 -9.884 1.00 94.00 99 MET A CA 1
ATOM 774 C C . MET A 1 99 ? 8.276 11.065 -9.576 1.00 94.00 99 MET A C 1
ATOM 776 O O . MET A 1 99 ? 8.472 10.658 -8.436 1.00 94.00 99 MET A O 1
ATOM 780 N N . MET A 1 100 ? 9.132 10.770 -10.559 1.00 94.31 100 MET A N 1
ATOM 781 C CA . MET A 1 100 ? 10.372 10.008 -10.350 1.00 94.31 100 MET A CA 1
ATOM 782 C C . MET A 1 100 ? 11.362 10.728 -9.430 1.00 94.31 100 MET A C 1
ATOM 784 O O . MET A 1 100 ? 12.096 10.074 -8.698 1.00 94.31 100 MET A O 1
ATOM 788 N N . SER A 1 101 ? 11.383 12.061 -9.475 1.00 92.56 101 SER A N 1
ATOM 789 C CA . SER A 1 101 ? 12.322 12.905 -8.726 1.00 92.56 101 SER A CA 1
ATOM 790 C C . SER A 1 101 ? 11.802 13.399 -7.373 1.00 92.56 101 SER A C 1
ATOM 792 O O . SER A 1 101 ? 12.547 14.034 -6.629 1.00 92.56 101 SER A O 1
ATOM 794 N N . GLU A 1 102 ? 10.533 13.146 -7.047 1.00 91.88 102 GLU A N 1
ATOM 795 C CA . GLU A 1 102 ? 9.946 13.579 -5.778 1.00 91.88 102 GLU A CA 1
ATOM 796 C C . GLU A 1 102 ? 10.663 12.935 -4.588 1.00 91.88 102 GLU A C 1
ATOM 798 O O . GLU A 1 102 ? 10.883 11.720 -4.557 1.00 91.88 102 GLU A O 1
ATOM 803 N N . SER A 1 103 ? 10.994 13.753 -3.587 1.00 90.25 103 SER A N 1
ATOM 804 C CA . SER A 1 103 ? 11.656 13.288 -2.372 1.00 90.25 103 SER A CA 1
ATOM 805 C C . SER A 1 103 ? 10.784 12.298 -1.605 1.00 90.25 103 SER A C 1
ATOM 807 O O . SER A 1 103 ? 9.551 12.367 -1.633 1.00 90.25 103 SER A O 1
ATOM 809 N N . VAL A 1 104 ? 11.438 11.375 -0.899 1.00 91.44 104 VAL A N 1
ATOM 810 C CA . VAL A 1 104 ? 10.748 10.388 -0.067 1.00 91.44 104 VAL A CA 1
ATOM 811 C C . VAL A 1 104 ? 9.977 11.115 1.032 1.00 91.44 104 VAL A C 1
ATOM 813 O O . VAL A 1 104 ? 10.565 11.811 1.856 1.00 91.44 104 VAL A O 1
ATOM 816 N N . GLN A 1 105 ? 8.655 10.965 1.026 1.00 90.06 105 GLN A N 1
ATOM 817 C CA . GLN A 1 105 ? 7.784 11.517 2.061 1.00 90.06 105 GLN A CA 1
ATOM 818 C C . GLN A 1 105 ? 7.536 10.470 3.138 1.00 90.06 105 GLN A C 1
ATOM 820 O O . GLN A 1 105 ? 7.340 9.295 2.816 1.00 90.06 105 GLN A O 1
ATOM 825 N N . LYS A 1 106 ? 7.476 10.900 4.402 1.00 90.62 106 LYS A N 1
ATOM 826 C CA . LYS A 1 106 ? 7.020 10.039 5.500 1.00 90.62 106 LYS A CA 1
ATOM 827 C C . LYS A 1 106 ? 5.624 9.495 5.185 1.00 90.62 106 LYS A C 1
ATOM 829 O O . LYS A 1 106 ? 4.834 10.137 4.492 1.00 90.62 106 LYS A O 1
ATOM 834 N N . ASP A 1 107 ? 5.327 8.306 5.693 1.00 90.56 107 ASP A N 1
ATOM 835 C CA . ASP A 1 107 ? 3.989 7.745 5.568 1.00 90.56 107 ASP A CA 1
ATOM 836 C C . ASP A 1 107 ? 2.930 8.661 6.175 1.00 90.56 107 ASP A C 1
ATOM 838 O O . ASP A 1 107 ? 3.133 9.297 7.213 1.00 90.56 107 ASP A O 1
ATOM 842 N N . MET A 1 108 ? 1.758 8.666 5.542 1.00 92.12 108 MET A N 1
ATOM 843 C CA . MET A 1 108 ? 0.563 9.209 6.171 1.00 92.12 108 MET A CA 1
ATOM 844 C C . MET A 1 108 ? 0.296 8.455 7.475 1.00 92.12 108 MET A C 1
ATOM 846 O O . MET A 1 108 ? 0.480 7.238 7.538 1.00 92.12 108 MET A O 1
ATOM 850 N N . ALA A 1 109 ? -0.188 9.164 8.496 1.00 92.75 109 ALA A N 1
ATOM 851 C CA . ALA A 1 109 ? -0.368 8.612 9.840 1.00 92.75 109 ALA A CA 1
ATOM 852 C C . ALA A 1 109 ? -1.171 7.296 9.865 1.00 92.75 109 ALA A C 1
ATOM 854 O O . ALA A 1 109 ? -0.846 6.396 10.634 1.00 92.75 109 ALA A O 1
ATOM 855 N N . GLY A 1 110 ? -2.179 7.155 8.995 1.00 94.25 110 GLY A N 1
ATOM 856 C CA . GLY A 1 110 ? -2.959 5.922 8.871 1.00 94.25 110 GLY A CA 1
ATOM 857 C C . GLY A 1 110 ? -2.154 4.731 8.350 1.00 94.25 110 GLY A C 1
ATOM 858 O O . GLY A 1 110 ? -2.214 3.661 8.948 1.00 94.25 110 GLY A O 1
ATOM 859 N N . LEU A 1 111 ? -1.356 4.912 7.290 1.00 93.38 111 LEU A N 1
ATOM 860 C CA . LEU A 1 111 ? -0.473 3.856 6.778 1.00 93.38 111 LEU A CA 1
ATOM 861 C C . LEU A 1 111 ? 0.606 3.487 7.800 1.00 93.38 111 LEU A C 1
ATOM 863 O O . LEU A 1 111 ? 0.865 2.304 8.001 1.00 93.38 111 LEU A O 1
ATOM 867 N N . ALA A 1 112 ? 1.200 4.485 8.462 1.00 91.31 112 ALA A N 1
ATOM 868 C CA . ALA A 1 112 ? 2.186 4.249 9.512 1.00 91.31 112 ALA A CA 1
ATOM 869 C C . ALA A 1 112 ? 1.601 3.363 10.626 1.00 91.31 112 ALA A C 1
ATOM 871 O O . ALA A 1 112 ? 2.190 2.346 10.977 1.00 91.31 112 ALA A O 1
ATOM 872 N N . ALA A 1 113 ? 0.395 3.688 11.107 1.00 92.19 113 ALA A N 1
ATOM 873 C CA . ALA A 1 113 ? -0.281 2.905 12.137 1.00 92.19 113 ALA A CA 1
ATOM 874 C C . ALA A 1 113 ? -0.679 1.496 11.657 1.00 92.19 113 ALA A C 1
ATOM 876 O O . ALA A 1 113 ? -0.584 0.547 12.428 1.00 92.19 113 ALA A O 1
ATOM 877 N N . ILE A 1 114 ? -1.090 1.333 10.393 1.00 93.12 114 ILE A N 1
ATOM 878 C CA . ILE A 1 114 ? -1.379 0.015 9.802 1.00 93.12 114 ILE A CA 1
ATOM 879 C C . ILE A 1 114 ? -0.126 -0.863 9.767 1.00 93.12 114 ILE A C 1
ATOM 881 O O . ILE A 1 114 ? -0.221 -2.044 10.094 1.00 93.12 114 ILE A O 1
ATOM 885 N N . ARG A 1 115 ? 1.027 -0.303 9.372 1.00 86.38 115 ARG A N 1
ATOM 886 C CA . ARG A 1 115 ? 2.299 -1.035 9.252 1.00 86.38 115 ARG A CA 1
ATOM 887 C C . ARG A 1 115 ? 2.814 -1.536 10.594 1.00 86.38 115 ARG A C 1
ATOM 889 O O . ARG A 1 115 ? 3.276 -2.662 10.672 1.00 86.38 115 ARG A O 1
ATOM 896 N N . THR A 1 116 ? 2.679 -0.733 11.646 1.00 80.38 116 THR A N 1
ATOM 897 C CA . THR A 1 116 ? 3.070 -1.125 13.010 1.00 80.38 116 THR A CA 1
ATOM 898 C C . THR A 1 116 ? 2.018 -1.990 13.714 1.00 80.38 116 THR A C 1
ATOM 900 O O . THR A 1 116 ? 2.153 -2.273 14.901 1.00 80.38 116 THR A O 1
ATOM 903 N N . SER A 1 117 ? 0.944 -2.366 13.016 1.00 84.56 117 SER A N 1
ATOM 904 C CA . SER A 1 117 ? -0.161 -3.163 13.549 1.00 84.56 117 SER A CA 1
ATOM 905 C C . SER A 1 117 ? -0.338 -4.458 12.760 1.00 84.56 117 SER A C 1
ATOM 907 O O . SER A 1 117 ? 0.190 -4.656 11.671 1.00 84.56 117 SER A O 1
ATOM 909 N N . ASN A 1 118 ? -1.187 -5.347 13.270 1.00 87.44 118 ASN A N 1
ATOM 910 C CA . ASN A 1 118 ? -1.438 -6.650 12.653 1.00 87.44 118 ASN A CA 1
ATOM 911 C C . ASN A 1 118 ? -2.483 -6.624 11.520 1.00 87.44 118 ASN A C 1
ATOM 913 O O . ASN A 1 118 ? -3.001 -7.673 11.133 1.00 87.44 118 ASN A O 1
ATOM 917 N N . CYS A 1 119 ? -2.814 -5.453 10.966 1.00 94.69 119 CYS A N 1
ATOM 918 C CA . CYS A 1 119 ? -3.901 -5.305 9.995 1.00 94.69 119 CYS A CA 1
ATOM 919 C C . CYS A 1 119 ? -3.680 -6.167 8.739 1.00 94.69 119 CYS A C 1
ATOM 921 O O . CYS A 1 119 ? -4.594 -6.874 8.307 1.00 94.69 119 CYS A O 1
ATOM 923 N N . PHE A 1 120 ? -2.455 -6.183 8.197 1.00 93.94 120 PHE A N 1
ATOM 924 C CA . PHE A 1 120 ? -2.100 -6.957 6.998 1.00 93.94 120 PHE A CA 1
ATOM 925 C C . PHE A 1 120 ? -2.048 -8.479 7.214 1.00 93.94 120 PHE A C 1
ATOM 927 O O . PHE A 1 120 ? -1.885 -9.244 6.263 1.00 93.94 120 PHE A O 1
ATOM 934 N N . ASN A 1 121 ? -2.224 -8.960 8.451 1.00 92.62 121 ASN A N 1
ATOM 935 C CA . ASN A 1 121 ? -2.403 -10.390 8.703 1.00 92.62 121 ASN A CA 1
ATOM 936 C C . ASN A 1 121 ? -3.796 -10.879 8.295 1.00 92.62 121 ASN A C 1
ATOM 938 O O . ASN A 1 121 ? -3.937 -12.033 7.896 1.00 92.62 121 ASN A O 1
ATOM 942 N N . CYS A 1 122 ? -4.801 -10.002 8.360 1.00 95.12 122 CYS A N 1
ATOM 943 C CA . CYS A 1 122 ? -6.197 -10.349 8.099 1.00 95.12 122 CYS A CA 1
ATOM 944 C C . CYS A 1 122 ? -6.797 -9.597 6.910 1.00 95.12 122 CYS A C 1
ATOM 946 O O . CYS A 1 122 ? -7.777 -10.074 6.341 1.00 95.12 122 CYS A O 1
ATOM 948 N N . HIS A 1 123 ? -6.229 -8.454 6.532 1.00 95.88 123 HIS A N 1
ATOM 949 C CA . HIS A 1 123 ? -6.704 -7.609 5.444 1.00 95.88 123 HIS A CA 1
ATOM 950 C C . HIS A 1 123 ? -5.662 -7.488 4.334 1.00 95.88 123 HIS A C 1
ATOM 952 O O . HIS A 1 123 ? -4.459 -7.525 4.575 1.00 95.88 123 HIS A O 1
ATOM 958 N N . ASN A 1 124 ? -6.142 -7.298 3.110 1.00 94.81 124 ASN A N 1
ATOM 959 C CA . ASN A 1 124 ? -5.332 -6.910 1.961 1.00 94.81 124 ASN A CA 1
ATOM 960 C C . ASN A 1 124 ? -6.050 -5.774 1.219 1.00 94.81 124 ASN A C 1
ATOM 962 O O . ASN A 1 124 ? -7.228 -5.511 1.465 1.00 94.81 124 ASN A O 1
ATOM 966 N N . PHE A 1 125 ? -5.372 -5.102 0.298 1.00 95.12 125 PHE A N 1
ATOM 967 C CA . PHE A 1 125 ? -5.954 -3.978 -0.436 1.00 95.12 125 PHE A CA 1
ATOM 968 C C . PHE A 1 125 ? -7.065 -4.412 -1.386 1.00 95.12 125 PHE A C 1
ATOM 970 O O . PHE A 1 125 ? -8.172 -3.878 -1.334 1.00 95.12 125 PHE A O 1
ATOM 977 N N . ASN A 1 126 ? -6.772 -5.414 -2.220 1.00 92.94 126 ASN A N 1
ATOM 978 C CA . ASN A 1 126 ? -7.577 -5.719 -3.405 1.00 92.94 126 ASN A CA 1
ATOM 979 C C . ASN A 1 126 ? -8.372 -7.026 -3.307 1.00 92.94 126 ASN A C 1
ATOM 981 O O . ASN A 1 126 ? -9.266 -7.253 -4.119 1.00 92.94 126 ASN A O 1
ATOM 985 N N . SER A 1 127 ? -8.057 -7.895 -2.345 1.00 93.12 127 SER A N 1
ATOM 986 C CA . SER A 1 127 ? -8.685 -9.211 -2.204 1.00 93.12 127 SER A CA 1
ATOM 987 C C . SER A 1 127 ? -9.043 -9.510 -0.755 1.00 93.12 127 SER A C 1
ATOM 989 O O . SER A 1 127 ? -8.343 -9.103 0.172 1.00 93.12 127 SER A O 1
ATOM 991 N N . LYS A 1 128 ? -10.131 -10.254 -0.557 1.00 94.19 128 LYS A N 1
ATOM 992 C CA . LYS A 1 128 ? -10.470 -10.811 0.752 1.00 94.19 128 LYS A CA 1
ATOM 993 C C . LYS A 1 128 ? -9.360 -11.772 1.200 1.00 94.19 128 LYS A C 1
ATOM 995 O O . LYS A 1 128 ? -8.897 -12.583 0.400 1.00 94.19 128 LYS A O 1
ATOM 1000 N N . LEU A 1 129 ? -8.964 -11.683 2.468 1.00 92.56 129 LEU A N 1
ATOM 1001 C CA . LEU A 1 129 ? -8.158 -12.701 3.147 1.00 92.56 129 LEU A CA 1
ATOM 1002 C C . LEU A 1 129 ? -9.039 -13.365 4.215 1.00 92.56 129 LEU A C 1
ATOM 1004 O O . LEU A 1 129 ? -10.018 -14.033 3.880 1.00 92.56 129 LEU A O 1
ATOM 1008 N N . ILE A 1 130 ? -8.737 -13.136 5.494 1.00 94.62 130 ILE A N 1
ATOM 1009 C CA . ILE A 1 130 ? -9.610 -13.497 6.616 1.00 94.62 130 ILE A CA 1
ATOM 1010 C C . ILE A 1 130 ? -10.731 -12.453 6.720 1.00 94.62 130 ILE A C 1
ATOM 1012 O O . ILE A 1 130 ? -11.917 -12.789 6.717 1.00 94.62 130 ILE A O 1
ATOM 1016 N N . GLY A 1 131 ? -10.341 -11.178 6.747 1.00 95.00 131 GLY A N 1
ATOM 1017 C CA . GLY A 1 131 ? -11.217 -10.017 6.682 1.00 95.00 131 GLY A CA 1
ATOM 1018 C C . GLY A 1 131 ? -11.485 -9.546 5.245 1.00 95.00 131 GLY A C 1
ATOM 1019 O O . GLY A 1 131 ? -10.873 -10.042 4.290 1.00 95.00 131 GLY A O 1
ATOM 1020 N N . PRO A 1 132 ? -12.417 -8.589 5.072 1.00 96.75 132 PRO A N 1
ATOM 1021 C CA . PRO A 1 132 ? -12.678 -7.952 3.782 1.00 96.75 132 PRO A CA 1
ATOM 1022 C C . PRO A 1 132 ? -11.437 -7.224 3.261 1.00 96.75 132 PRO A C 1
ATOM 1024 O O . PRO A 1 132 ? -10.576 -6.803 4.039 1.00 96.75 132 PRO A O 1
ATOM 1027 N N . SER A 1 133 ? -11.371 -7.022 1.946 1.00 96.88 133 SER A N 1
ATOM 1028 C CA . SER A 1 133 ? -10.348 -6.141 1.387 1.00 96.88 133 SER A CA 1
ATOM 1029 C C . SER A 1 133 ? -10.599 -4.687 1.797 1.00 96.88 133 SER A C 1
ATOM 1031 O O . SER A 1 133 ? -11.744 -4.300 2.051 1.00 96.88 133 SER A O 1
ATOM 1033 N N . PHE A 1 134 ? -9.558 -3.857 1.832 1.00 97.19 134 PHE A N 1
ATOM 1034 C CA . PHE A 1 134 ? -9.736 -2.418 2.040 1.00 97.19 134 PHE A CA 1
ATOM 1035 C C . PHE A 1 134 ? -10.637 -1.809 0.961 1.00 97.19 134 PHE A C 1
ATOM 1037 O O . PHE A 1 134 ? -11.531 -1.034 1.294 1.00 97.19 134 PHE A O 1
ATOM 1044 N N . ASN A 1 135 ? -10.520 -2.255 -0.293 1.00 96.25 135 ASN A N 1
ATOM 1045 C CA . ASN A 1 135 ? -11.429 -1.851 -1.366 1.00 96.25 135 ASN A CA 1
ATOM 1046 C C . ASN A 1 135 ? -12.893 -2.208 -1.079 1.00 96.25 135 ASN A C 1
ATOM 1048 O O . ASN A 1 135 ? -13.780 -1.414 -1.384 1.00 96.25 135 ASN A O 1
ATOM 1052 N N . ASP A 1 136 ? -13.184 -3.363 -0.478 1.00 97.00 136 ASP A N 1
ATOM 1053 C CA . ASP A 1 136 ? -14.562 -3.712 -0.111 1.00 97.00 136 ASP A CA 1
ATOM 1054 C C . ASP A 1 136 ? -15.088 -2.827 1.022 1.00 97.00 136 ASP A C 1
ATOM 1056 O O . ASP A 1 136 ? -16.250 -2.416 0.986 1.00 97.00 136 ASP A O 1
ATOM 1060 N N . ILE A 1 137 ? -14.233 -2.468 1.986 1.00 97.38 137 ILE A N 1
ATOM 1061 C CA . ILE A 1 137 ? -14.576 -1.496 3.033 1.00 97.38 137 ILE A CA 1
ATOM 1062 C C . ILE A 1 137 ? -14.934 -0.148 2.397 1.00 97.38 137 ILE A C 1
ATOM 1064 O O . ILE A 1 137 ? -16.012 0.373 2.677 1.00 97.38 137 ILE A O 1
ATOM 1068 N N . GLY A 1 138 ? -14.095 0.370 1.495 1.00 96.75 138 GLY A N 1
ATOM 1069 C CA . GLY A 1 138 ? -14.350 1.629 0.786 1.00 96.75 138 GLY A CA 1
ATOM 1070 C C . GLY A 1 138 ? -15.615 1.608 -0.079 1.00 96.75 138 GLY A C 1
ATOM 1071 O O . GLY A 1 138 ? -16.341 2.596 -0.143 1.00 96.75 138 GLY A O 1
ATOM 1072 N N . LYS A 1 139 ? -15.950 0.462 -0.688 1.00 96.00 139 LYS A N 1
ATOM 1073 C CA . LYS A 1 139 ? -17.212 0.287 -1.433 1.00 96.00 139 LYS A CA 1
ATOM 1074 C C . LYS A 1 139 ? -18.443 0.300 -0.525 1.00 96.00 139 LYS A C 1
ATOM 1076 O O . LYS A 1 139 ? -19.494 0.783 -0.935 1.00 96.00 139 LYS A O 1
ATOM 1081 N N . LYS A 1 140 ? -18.345 -0.275 0.678 1.00 96.88 140 LYS A N 1
ATOM 1082 C CA . LYS A 1 140 ? -19.467 -0.365 1.628 1.00 96.88 140 LYS A CA 1
ATOM 1083 C C . LYS A 1 140 ? -19.690 0.939 2.393 1.00 96.88 140 LYS A C 1
ATOM 1085 O O . LYS A 1 140 ? -20.834 1.267 2.703 1.00 96.88 140 LYS A O 1
ATOM 1090 N N . TYR A 1 141 ? -18.620 1.663 2.710 1.00 97.00 141 TYR A N 1
ATOM 1091 C CA . TYR A 1 141 ? -18.655 2.843 3.568 1.00 97.00 141 TYR A CA 1
ATOM 1092 C C . TYR A 1 141 ? -18.144 4.078 2.828 1.00 97.00 141 TYR A C 1
ATOM 1094 O O . TYR A 1 141 ? -16.963 4.191 2.524 1.00 97.00 141 TYR A O 1
ATOM 1102 N N . ALA A 1 142 ? -19.028 5.052 2.602 1.00 94.44 142 ALA A N 1
ATOM 1103 C CA . ALA A 1 142 ? -18.630 6.358 2.085 1.00 94.44 142 ALA A CA 1
ATOM 1104 C C . ALA A 1 142 ? -17.690 7.092 3.060 1.00 94.44 142 ALA A C 1
ATOM 1106 O O . ALA A 1 142 ? -17.861 6.996 4.279 1.00 94.44 142 ALA A O 1
ATOM 1107 N N . SER A 1 143 ? -16.756 7.882 2.526 1.00 93.31 143 SER A N 1
ATOM 1108 C CA . SER A 1 143 ? -15.845 8.710 3.323 1.00 93.31 143 SER A CA 1
ATOM 1109 C C . SER A 1 143 ? -16.589 9.881 3.978 1.00 93.31 143 SER A C 1
ATOM 1111 O O . SER A 1 143 ? -16.848 10.906 3.349 1.00 93.31 143 SER A O 1
ATOM 1113 N N . ASN A 1 144 ? -17.007 9.704 5.235 1.00 93.56 144 ASN A N 1
ATOM 1114 C CA . ASN A 1 144 ? -17.677 10.722 6.044 1.00 93.56 144 ASN A CA 1
ATOM 1115 C C . ASN A 1 144 ? -17.469 10.472 7.548 1.00 93.56 144 ASN A C 1
ATOM 1117 O O . ASN A 1 144 ? -17.101 9.376 7.965 1.00 93.56 144 ASN A O 1
ATOM 1121 N N . ALA A 1 145 ? -17.746 11.487 8.371 1.00 94.06 145 ALA A N 1
ATOM 1122 C CA . ALA A 1 145 ? -17.491 11.445 9.812 1.00 94.06 145 ALA A CA 1
ATOM 1123 C C . ALA A 1 145 ? -18.227 10.307 10.549 1.00 94.06 145 ALA A C 1
ATOM 1125 O O . ALA A 1 145 ? -17.659 9.706 11.460 1.00 94.06 145 ALA A O 1
ATOM 1126 N N . ALA A 1 146 ? -19.461 9.982 10.148 1.00 96.00 146 ALA A N 1
ATOM 1127 C CA . ALA A 1 146 ? -20.250 8.928 10.786 1.00 96.00 146 ALA A CA 1
ATOM 1128 C C . ALA A 1 146 ? -19.642 7.537 10.543 1.00 96.00 146 ALA A C 1
ATOM 1130 O O . ALA A 1 146 ? -19.467 6.761 11.483 1.00 96.00 146 ALA A O 1
ATOM 1131 N N . ASN A 1 147 ? -19.256 7.246 9.298 1.00 96.38 147 ASN A N 1
ATOM 1132 C CA . ASN A 1 147 ? -18.581 5.998 8.947 1.00 96.38 147 ASN A CA 1
ATOM 1133 C C . ASN A 1 147 ? -17.179 5.922 9.557 1.00 96.38 147 ASN A C 1
ATOM 1135 O O . ASN A 1 147 ? -16.784 4.852 10.017 1.00 96.38 147 ASN A O 1
ATOM 1139 N N . THR A 1 148 ? -16.460 7.047 9.636 1.00 95.62 148 THR A N 1
ATOM 1140 C CA . THR A 1 148 ? -15.167 7.100 10.327 1.00 95.62 148 THR A CA 1
ATOM 1141 C C . THR A 1 148 ? -15.305 6.704 11.793 1.00 95.62 148 THR A C 1
ATOM 1143 O O . THR A 1 148 ? -14.587 5.818 12.247 1.00 95.62 148 THR A O 1
ATOM 1146 N N . ALA A 1 149 ? -16.266 7.282 12.519 1.00 96.75 149 ALA A N 1
ATOM 1147 C CA . ALA A 1 149 ? -16.504 6.950 13.924 1.00 96.75 149 ALA A CA 1
ATOM 1148 C C . ALA A 1 149 ? -16.943 5.485 14.124 1.00 96.75 149 ALA A C 1
ATOM 1150 O O . ALA A 1 149 ? -16.493 4.825 15.061 1.00 96.75 149 ALA A O 1
ATOM 1151 N N . LEU A 1 150 ? -17.787 4.955 13.230 1.00 97.50 150 LEU A N 1
ATOM 1152 C CA . LEU A 1 150 ? -18.225 3.557 13.270 1.00 97.50 150 LEU A CA 1
ATOM 1153 C C . LEU A 1 150 ? -17.054 2.584 13.075 1.00 97.50 150 LEU A C 1
ATOM 1155 O O . LEU A 1 150 ? -16.862 1.670 13.874 1.00 97.50 150 LEU A O 1
ATOM 1159 N N . LEU A 1 151 ? -16.262 2.778 12.020 1.00 97.88 151 LEU A N 1
ATOM 1160 C CA . LEU A 1 151 ? -15.133 1.902 11.709 1.00 97.88 151 LEU A CA 1
ATOM 1161 C C . LEU A 1 151 ? -14.005 2.045 12.736 1.00 97.88 151 LEU A C 1
ATOM 1163 O O . LEU A 1 151 ? -13.378 1.052 13.091 1.00 97.88 151 LEU A O 1
ATOM 1167 N N . GLN A 1 152 ? -13.797 3.245 13.280 1.00 97.44 152 GLN A N 1
ATOM 1168 C CA . GLN A 1 152 ? -12.887 3.463 14.402 1.00 97.44 152 GLN A CA 1
ATOM 1169 C C . GLN A 1 152 ? -13.296 2.605 15.606 1.00 97.44 152 GLN A C 1
ATOM 1171 O O . GLN A 1 152 ? -12.451 1.943 16.205 1.00 97.44 152 GLN A O 1
ATOM 1176 N N . LYS A 1 153 ? -14.594 2.574 15.940 1.00 97.12 153 LYS A N 1
ATOM 1177 C CA . LYS A 1 153 ? -15.116 1.712 17.006 1.00 97.12 153 LYS A CA 1
ATOM 1178 C C . LYS A 1 153 ? -14.845 0.234 16.715 1.00 97.12 153 LYS A C 1
ATOM 1180 O O . LYS A 1 153 ? -14.391 -0.476 17.603 1.00 97.12 153 LYS A O 1
ATOM 1185 N N . HIS A 1 154 ? -15.057 -0.213 15.474 1.00 96.88 154 HIS A N 1
ATOM 1186 C CA . HIS A 1 154 ? -14.774 -1.597 15.076 1.00 96.88 154 HIS A CA 1
ATOM 1187 C C . HIS A 1 154 ? -13.296 -1.975 15.236 1.00 96.88 154 HIS A C 1
ATOM 1189 O O . HIS A 1 154 ? -13.006 -3.107 15.605 1.00 96.88 154 HIS A O 1
ATOM 1195 N N . ILE A 1 155 ? -12.366 -1.055 14.963 1.00 97.25 155 ILE A N 1
ATOM 1196 C CA . ILE A 1 155 ? -10.930 -1.300 15.157 1.00 97.25 155 ILE A CA 1
ATOM 1197 C C . ILE A 1 155 ? -10.615 -1.457 16.650 1.00 97.25 155 ILE A C 1
ATOM 1199 O O . ILE A 1 155 ? -9.957 -2.415 17.045 1.00 97.25 155 ILE A O 1
ATOM 1203 N N . LEU A 1 156 ? -11.104 -0.540 17.487 1.00 96.94 156 LEU A N 1
ATOM 1204 C CA . LEU A 1 156 ? -10.758 -0.501 18.911 1.00 96.94 156 LEU A CA 1
ATOM 1205 C C . LEU A 1 156 ? -11.432 -1.611 19.727 1.00 96.94 156 LEU A C 1
ATOM 1207 O O . LEU A 1 156 ? -10.820 -2.170 20.631 1.00 96.94 156 LEU A O 1
ATOM 1211 N N . GLU A 1 157 ? -12.687 -1.930 19.420 1.00 96.50 157 GLU A N 1
ATOM 1212 C CA . GLU A 1 157 ? -13.513 -2.858 20.207 1.00 96.50 157 GLU A CA 1
ATOM 1213 C C . GLU A 1 157 ? -13.671 -4.231 19.539 1.00 96.50 157 GLU A C 1
ATOM 1215 O O . GLU A 1 157 ? -14.216 -5.159 20.137 1.00 96.50 157 GLU A O 1
ATOM 1220 N N . GLY A 1 158 ? -13.178 -4.379 18.309 1.00 95.62 158 GLY A N 1
ATOM 1221 C CA . GLY A 1 158 ? -13.479 -5.518 17.455 1.00 95.62 158 GLY A CA 1
ATOM 1222 C C . GLY A 1 158 ? -14.852 -5.391 16.790 1.00 95.62 158 GLY A C 1
ATOM 1223 O O . GLY A 1 158 ? -15.644 -4.481 17.049 1.00 95.62 158 GLY A O 1
ATOM 1224 N N . SER A 1 159 ? -15.155 -6.315 15.882 1.00 95.00 159 SER A N 1
ATOM 1225 C CA . SER A 1 159 ? -16.463 -6.362 15.217 1.00 95.00 159 SER A CA 1
ATOM 1226 C C . SER A 1 159 ? -16.857 -7.783 14.836 1.00 95.00 159 SER A C 1
ATOM 1228 O O . SER A 1 159 ? -16.010 -8.649 14.644 1.00 95.00 159 SER A O 1
ATOM 1230 N N . THR A 1 160 ? -18.159 -8.055 14.747 1.00 94.50 160 THR A N 1
ATOM 1231 C CA . THR A 1 160 ? -18.704 -9.369 14.361 1.00 94.50 160 THR A CA 1
ATOM 1232 C C . THR A 1 160 ? -19.960 -9.175 13.510 1.00 94.50 160 THR A C 1
ATOM 1234 O O . THR A 1 160 ? -20.679 -8.194 13.683 1.00 94.50 160 THR A O 1
ATOM 1237 N N . GLY A 1 161 ? -20.227 -10.083 12.566 1.00 90.75 161 GLY A N 1
ATOM 1238 C CA . GLY A 1 161 ? -21.486 -10.134 11.806 1.00 90.75 161 GLY A CA 1
ATOM 1239 C C . GLY A 1 161 ? -21.587 -9.185 10.604 1.00 90.75 161 GLY A C 1
ATOM 1240 O O . GLY A 1 161 ? -22.464 -9.352 9.763 1.00 90.75 161 GLY A O 1
ATOM 1241 N N . VAL A 1 162 ? -20.677 -8.216 10.462 1.00 91.12 162 VAL A N 1
ATOM 1242 C CA . VAL A 1 162 ? -20.725 -7.209 9.378 1.00 91.12 162 VAL A CA 1
ATOM 1243 C C . VAL A 1 162 ? -20.287 -7.775 8.020 1.00 91.12 162 VAL A C 1
ATOM 1245 O O . VAL A 1 162 ? -20.794 -7.354 6.974 1.00 91.12 162 VAL A O 1
ATOM 1248 N N . TRP A 1 163 ? -19.343 -8.719 8.049 1.00 92.50 163 TRP A N 1
ATOM 1249 C CA . TRP A 1 163 ? -18.688 -9.328 6.883 1.00 92.50 163 TRP A CA 1
ATOM 1250 C C . TRP A 1 163 ? -18.821 -10.862 6.879 1.00 92.50 163 TRP A C 1
ATOM 1252 O O . T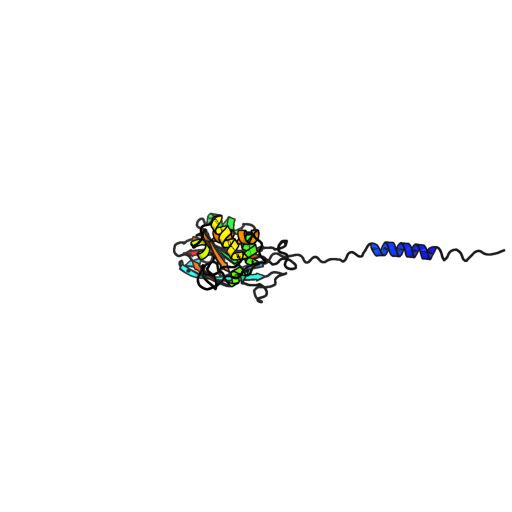RP A 1 163 ? -17.995 -11.573 6.303 1.00 92.50 163 TRP A O 1
ATOM 1262 N N . GLY A 1 164 ? -19.872 -11.368 7.531 1.00 88.69 164 GLY A N 1
ATOM 1263 C CA . GLY A 1 164 ? -20.112 -12.788 7.782 1.00 88.69 164 GLY A CA 1
ATOM 1264 C C . GLY A 1 164 ? -19.760 -13.195 9.214 1.00 88.69 164 GLY A C 1
ATOM 1265 O O . GLY A 1 164 ? -19.748 -12.366 10.124 1.00 88.69 164 GLY A O 1
ATOM 1266 N N . ASN A 1 165 ? -19.469 -14.482 9.402 1.00 88.25 165 ASN A N 1
ATOM 1267 C CA . ASN A 1 165 ? -19.288 -15.089 10.727 1.00 88.25 165 ASN A CA 1
ATOM 1268 C C . ASN A 1 165 ? -17.885 -14.884 11.323 1.00 88.25 165 ASN A C 1
ATOM 1270 O O . ASN A 1 165 ? -17.639 -15.292 12.452 1.00 88.25 165 ASN A O 1
ATOM 1274 N N . VAL A 1 166 ? -16.956 -14.294 10.567 1.00 88.50 166 VAL A N 1
ATOM 1275 C CA . VAL A 1 166 ? -15.595 -14.025 11.042 1.00 88.50 166 VAL A CA 1
ATOM 1276 C C . VAL A 1 166 ? -15.604 -12.750 11.880 1.00 88.50 166 VAL A C 1
ATOM 1278 O O . VAL A 1 166 ? -16.005 -11.690 11.395 1.00 88.50 166 VAL A O 1
ATOM 1281 N N . SER A 1 167 ? -15.149 -12.860 13.124 1.00 93.31 167 SER A N 1
ATOM 1282 C CA . SER A 1 167 ? -14.963 -11.722 14.022 1.00 93.31 167 SER A CA 1
ATOM 1283 C C . SER A 1 167 ? -13.604 -11.064 13.793 1.00 93.31 167 SER A C 1
ATOM 1285 O O . SER A 1 167 ? -12.581 -11.742 13.712 1.00 93.31 167 SER A O 1
ATOM 1287 N N . MET A 1 168 ? -13.595 -9.737 13.722 1.00 95.62 168 MET A N 1
ATOM 1288 C CA . MET A 1 168 ? -12.381 -8.932 13.804 1.00 95.62 168 MET A CA 1
ATOM 1289 C C . MET A 1 168 ? -12.018 -8.742 15.288 1.00 95.62 168 MET A C 1
ATOM 1291 O O . MET A 1 168 ? -12.874 -8.257 16.035 1.00 95.62 168 MET A O 1
ATOM 1295 N N . PRO A 1 169 ? -10.797 -9.109 15.725 1.00 94.56 169 PRO A N 1
ATOM 1296 C CA . PRO A 1 169 ? -10.315 -8.840 17.081 1.00 94.56 169 PRO A CA 1
ATOM 1297 C C . PRO A 1 169 ? -10.254 -7.340 17.395 1.00 94.56 169 PRO A C 1
ATOM 1299 O O . PRO A 1 169 ? -10.170 -6.514 16.486 1.00 94.56 169 PRO A O 1
ATOM 1302 N N . SER A 1 170 ? -10.269 -6.993 18.681 1.00 95.50 170 SER A N 1
ATOM 1303 C CA . SER A 1 170 ? -9.969 -5.633 19.128 1.00 95.50 170 SER A CA 1
ATOM 1304 C C . SER A 1 170 ? -8.479 -5.319 18.991 1.00 95.50 170 SER A C 1
ATOM 1306 O O . SER A 1 170 ? -7.635 -6.199 19.162 1.00 95.50 170 SER A O 1
ATOM 1308 N N . HIS A 1 171 ? -8.172 -4.048 18.735 1.00 95.12 171 HIS A N 1
ATOM 1309 C CA . HIS A 1 171 ? -6.816 -3.498 18.710 1.00 95.12 171 HIS A CA 1
ATOM 1310 C C . HIS A 1 171 ? -6.622 -2.470 19.844 1.00 95.12 171 HIS A C 1
ATOM 1312 O O . HIS A 1 171 ? -6.604 -1.262 19.585 1.00 95.12 171 HIS A O 1
ATOM 1318 N N . PRO A 1 172 ? -6.543 -2.906 21.120 1.00 91.94 172 PRO A N 1
ATOM 1319 C CA . PRO A 1 172 ? -6.416 -2.011 22.275 1.00 91.94 172 PRO A CA 1
ATOM 1320 C C . PRO A 1 172 ? -5.063 -1.285 22.351 1.00 91.94 172 PRO A C 1
ATOM 1322 O O . PRO A 1 172 ? -4.926 -0.332 23.115 1.00 91.94 172 PRO A O 1
ATOM 1325 N N . GLU A 1 173 ? -4.067 -1.722 21.579 1.00 91.69 173 GLU A N 1
ATOM 1326 C CA . GLU A 1 173 ? -2.781 -1.044 21.410 1.00 91.69 173 GLU A CA 1
ATOM 1327 C C . GLU A 1 173 ? -2.903 0.291 20.662 1.00 91.69 173 GLU A C 1
ATOM 1329 O O . GLU A 1 173 ? -2.026 1.147 20.775 1.00 91.69 173 GLU A O 1
ATOM 1334 N N . LEU A 1 174 ? -3.994 0.484 19.913 1.00 94.50 174 LEU A N 1
ATOM 1335 C CA . LEU A 1 174 ? -4.265 1.707 19.173 1.00 94.50 174 LEU A CA 1
ATOM 1336 C C . LEU A 1 174 ? -5.070 2.690 20.018 1.00 94.50 174 LEU A C 1
ATOM 1338 O O . LEU A 1 174 ? -6.072 2.352 20.648 1.00 94.50 174 LEU A O 1
ATOM 1342 N N . ASN A 1 175 ? -4.683 3.961 19.965 1.00 94.81 175 ASN A N 1
ATOM 1343 C CA . ASN A 1 175 ? -5.499 5.037 20.507 1.00 94.81 175 ASN A CA 1
ATOM 1344 C C . ASN A 1 175 ? -6.564 5.509 19.494 1.00 94.81 175 ASN A C 1
ATOM 1346 O O . ASN A 1 175 ? -6.566 5.149 18.312 1.00 94.81 175 ASN A O 1
ATOM 1350 N N . LYS A 1 176 ? -7.494 6.352 19.963 1.00 95.44 176 LYS A N 1
ATOM 1351 C CA . LYS A 1 176 ? -8.606 6.869 19.148 1.00 95.44 176 LYS A CA 1
ATOM 1352 C C . LYS A 1 176 ? -8.145 7.607 17.891 1.00 95.44 176 LYS A C 1
ATOM 1354 O O . LYS A 1 176 ? -8.778 7.462 16.850 1.00 95.44 176 LYS A O 1
ATOM 1359 N N . GLU A 1 177 ? -7.081 8.392 17.996 1.00 95.31 177 GLU A N 1
ATOM 1360 C CA . GLU A 1 177 ? -6.546 9.173 16.883 1.00 95.31 177 GLU A CA 1
ATOM 1361 C C . GLU A 1 177 ? -5.903 8.264 15.831 1.00 95.31 177 GLU A C 1
ATOM 1363 O O . GLU A 1 177 ? -6.204 8.389 14.647 1.00 95.31 177 GLU A O 1
ATOM 1368 N N . GLN A 1 178 ? -5.094 7.287 16.254 1.00 95.81 178 GLN A N 1
ATOM 1369 C CA . GLN A 1 178 ? -4.505 6.290 15.358 1.00 95.81 178 GLN A CA 1
ATOM 1370 C C . GLN A 1 178 ? -5.593 5.518 14.609 1.00 95.81 178 GLN A C 1
ATOM 1372 O O . GLN A 1 178 ? -5.560 5.462 13.383 1.00 95.81 178 GLN A O 1
ATOM 1377 N N . ALA A 1 179 ? -6.601 5.000 15.315 1.00 97.12 179 ALA A N 1
ATOM 1378 C CA . ALA A 1 179 ? -7.709 4.285 14.685 1.00 97.12 179 ALA A CA 1
ATOM 1379 C C . ALA A 1 179 ? -8.489 5.170 13.690 1.00 97.12 179 ALA A C 1
ATOM 1381 O O . ALA A 1 179 ? -8.846 4.707 12.608 1.00 97.12 179 ALA A O 1
ATOM 1382 N N . ALA A 1 180 ? -8.707 6.453 14.001 1.00 96.56 180 ALA A N 1
ATOM 1383 C CA . ALA A 1 180 ? -9.332 7.389 13.066 1.00 96.56 180 ALA A CA 1
ATOM 1384 C C . ALA A 1 180 ? -8.464 7.628 11.815 1.00 96.56 180 ALA A C 1
ATOM 1386 O O . ALA A 1 180 ? -8.984 7.591 10.699 1.00 96.56 180 ALA A O 1
ATOM 1387 N N . ASN A 1 181 ? -7.151 7.808 11.984 1.00 96.38 181 ASN A N 1
ATOM 1388 C CA . ASN A 1 181 ? -6.204 7.988 10.882 1.00 96.38 181 ASN A CA 1
ATOM 1389 C C . ASN A 1 181 ? -6.145 6.756 9.967 1.00 96.38 181 ASN A C 1
ATOM 1391 O O . ASN A 1 181 ? -6.108 6.906 8.746 1.00 96.38 181 ASN A O 1
ATOM 1395 N N . ILE A 1 182 ? -6.186 5.544 10.535 1.00 97.50 182 ILE A N 1
ATOM 1396 C CA . ILE A 1 182 ? -6.269 4.281 9.782 1.00 97.50 182 ILE A CA 1
ATOM 1397 C C . ILE A 1 182 ? -7.505 4.281 8.883 1.00 97.50 182 ILE A C 1
ATOM 1399 O O . ILE A 1 182 ? -7.397 4.050 7.678 1.00 97.50 182 ILE A O 1
ATOM 1403 N N . VAL A 1 183 ? -8.678 4.576 9.451 1.00 97.69 183 VAL A N 1
ATOM 1404 C CA . VAL A 1 183 ? -9.934 4.578 8.692 1.00 97.69 183 VAL A CA 1
ATOM 1405 C C . VAL A 1 183 ? -9.909 5.628 7.591 1.00 97.69 183 VAL A C 1
ATOM 1407 O O . VAL A 1 183 ? -10.247 5.317 6.452 1.00 97.69 183 VAL A O 1
ATOM 1410 N N . GLN A 1 184 ? -9.495 6.855 7.905 1.00 95.69 184 GLN A N 1
ATOM 1411 C CA . GLN A 1 184 ? -9.420 7.931 6.917 1.00 95.69 184 GLN A CA 1
ATOM 1412 C C . GLN A 1 184 ? -8.504 7.557 5.757 1.00 95.69 184 GLN A C 1
ATOM 1414 O O . GLN A 1 184 ? -8.882 7.739 4.604 1.00 95.69 184 GLN A O 1
ATOM 1419 N N . TRP A 1 185 ? -7.341 6.977 6.053 1.00 95.94 185 TRP A N 1
ATOM 1420 C CA . TRP A 1 185 ? -6.413 6.538 5.022 1.00 95.94 185 TRP A CA 1
ATOM 1421 C C . TRP A 1 185 ? -7.008 5.427 4.146 1.00 95.94 185 TRP A C 1
ATOM 1423 O O . TRP A 1 185 ? -6.978 5.553 2.924 1.00 95.94 185 TRP A O 1
ATOM 1433 N N . ILE A 1 186 ? -7.633 4.400 4.739 1.00 96.88 186 ILE A N 1
ATOM 1434 C CA . ILE A 1 186 ? -8.327 3.332 3.993 1.00 96.88 186 ILE A CA 1
ATOM 1435 C C . ILE A 1 186 ? -9.418 3.921 3.088 1.00 96.88 186 ILE A C 1
ATOM 1437 O O . ILE A 1 186 ? -9.494 3.604 1.901 1.00 96.88 186 ILE A O 1
ATOM 1441 N N . LEU A 1 187 ? -10.271 4.797 3.619 1.00 95.62 187 LEU A N 1
ATOM 1442 C CA . LEU A 1 187 ? -11.357 5.397 2.840 1.00 95.62 187 LEU A CA 1
ATOM 1443 C C . LEU A 1 187 ? -10.837 6.356 1.761 1.00 95.62 187 LEU A C 1
ATOM 1445 O O . LEU A 1 187 ? -11.476 6.502 0.727 1.00 95.62 187 LEU A O 1
ATOM 1449 N N . GLN A 1 188 ? -9.677 6.981 1.959 1.00 93.25 188 GLN A N 1
ATOM 1450 C CA . GLN A 1 188 ? -9.053 7.839 0.957 1.00 93.25 188 GLN A CA 1
ATOM 1451 C C . GLN A 1 188 ? -8.492 7.020 -0.209 1.00 93.25 188 GLN A C 1
ATOM 1453 O O . GLN A 1 188 ? -8.866 7.267 -1.356 1.00 93.25 188 GLN A O 1
ATOM 1458 N N . ILE A 1 189 ? -7.638 6.026 0.057 1.00 93.12 189 ILE A N 1
ATOM 1459 C CA . ILE A 1 189 ? -6.973 5.261 -1.014 1.00 93.12 189 ILE A CA 1
ATOM 1460 C C . ILE A 1 189 ? -7.966 4.479 -1.880 1.00 93.12 189 ILE A C 1
ATOM 1462 O O . ILE A 1 189 ? -7.738 4.278 -3.065 1.00 93.12 189 ILE A O 1
ATOM 1466 N N . THR A 1 190 ? -9.100 4.076 -1.306 1.00 93.38 190 THR A N 1
ATOM 1467 C CA . THR A 1 190 ? -10.127 3.288 -2.005 1.00 93.38 190 THR A CA 1
ATOM 1468 C C . THR A 1 190 ? -10.997 4.123 -2.943 1.00 93.38 190 THR A C 1
ATOM 1470 O O . THR A 1 190 ? -11.760 3.565 -3.730 1.00 93.38 190 THR A O 1
ATOM 1473 N N . THR A 1 191 ? -10.878 5.454 -2.894 1.00 91.44 191 THR A N 1
ATOM 1474 C CA . THR A 1 191 ? -11.530 6.363 -3.851 1.00 91.44 191 THR A CA 1
ATOM 1475 C C . THR A 1 191 ? -10.664 6.657 -5.075 1.00 91.44 191 THR A C 1
ATOM 1477 O O . THR A 1 191 ? -11.187 7.116 -6.094 1.00 91.44 191 THR A O 1
ATOM 1480 N N . ASP A 1 192 ? -9.358 6.370 -5.013 1.00 90.50 192 ASP A N 1
ATOM 1481 C CA . ASP A 1 192 ? -8.449 6.589 -6.132 1.00 90.50 192 ASP A CA 1
ATOM 1482 C C . ASP A 1 192 ? -8.499 5.422 -7.123 1.00 90.50 192 ASP A C 1
ATOM 1484 O O . ASP A 1 192 ? -7.861 4.381 -6.983 1.00 90.50 192 ASP A O 1
ATOM 1488 N N . ASN A 1 193 ? -9.224 5.637 -8.216 1.00 88.81 193 ASN A N 1
ATOM 1489 C CA . ASN A 1 193 ? -9.318 4.670 -9.300 1.00 88.81 193 ASN A CA 1
ATOM 1490 C C . ASN A 1 193 ? -8.070 4.626 -10.194 1.00 88.81 193 ASN A C 1
ATOM 1492 O O . ASN A 1 193 ? -8.122 3.976 -11.237 1.00 88.81 193 ASN A O 1
ATOM 1496 N N . ASN A 1 194 ? -6.973 5.311 -9.884 1.00 91.81 194 ASN A N 1
ATOM 1497 C CA . ASN A 1 194 ? -5.716 5.220 -10.629 1.00 91.81 194 ASN A CA 1
ATOM 1498 C C . ASN A 1 194 ? -4.636 4.434 -9.902 1.00 91.81 194 ASN A C 1
ATOM 1500 O O . ASN A 1 194 ? -3.675 4.046 -10.562 1.00 91.81 194 ASN A O 1
ATOM 1504 N N . THR A 1 195 ? -4.813 4.151 -8.618 1.00 93.69 195 THR A N 1
ATOM 1505 C CA . THR A 1 195 ? -3.758 3.570 -7.795 1.00 93.69 195 THR A CA 1
ATOM 1506 C C . THR A 1 195 ? -4.217 2.247 -7.204 1.00 93.69 195 THR A C 1
ATOM 1508 O O . THR A 1 195 ? -5.294 2.150 -6.625 1.00 93.69 195 THR A O 1
ATOM 1511 N N . ASP A 1 196 ? -3.402 1.213 -7.379 1.00 94.31 196 ASP A N 1
ATOM 1512 C CA . ASP A 1 196 ? -3.565 -0.083 -6.731 1.00 94.31 196 ASP A CA 1
ATOM 151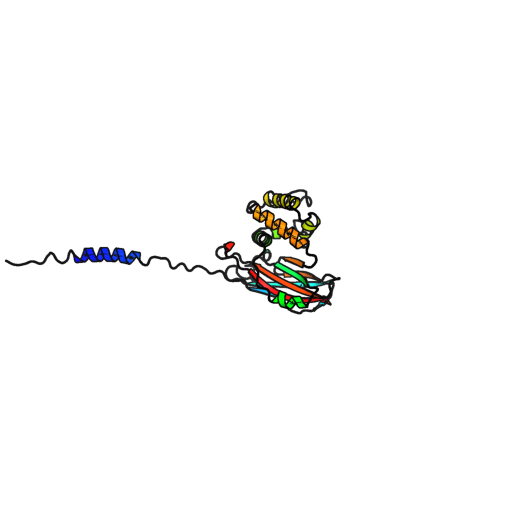3 C C . ASP A 1 196 ? -2.405 -0.311 -5.763 1.00 94.31 196 ASP A C 1
ATOM 1515 O O . ASP A 1 196 ? -1.261 0.028 -6.057 1.00 94.31 196 ASP A O 1
ATOM 1519 N N . TYR A 1 197 ? -2.685 -0.933 -4.625 1.00 95.81 197 TYR A N 1
ATOM 1520 C CA . TYR A 1 197 ? -1.689 -1.211 -3.593 1.00 95.81 197 TYR A CA 1
ATOM 1521 C C . TYR A 1 197 ? -1.530 -2.714 -3.385 1.00 95.81 197 TYR A C 1
ATOM 1523 O O . TYR A 1 197 ? -2.508 -3.457 -3.455 1.00 95.81 197 TYR A O 1
ATOM 1531 N N . TYR A 1 198 ? -0.313 -3.167 -3.103 1.00 96.06 198 TYR A N 1
ATOM 1532 C CA . TYR A 1 198 ? 0.003 -4.572 -2.856 1.00 96.06 198 TYR A CA 1
ATOM 1533 C C . TYR A 1 198 ? 0.975 -4.692 -1.687 1.00 96.06 198 TYR A C 1
ATOM 1535 O O . TYR A 1 198 ? 1.918 -3.915 -1.572 1.00 96.06 198 TYR A O 1
ATOM 1543 N N . VAL A 1 199 ? 0.739 -5.679 -0.828 1.00 95.31 199 VAL A N 1
ATOM 1544 C CA . VAL A 1 199 ? 1.597 -6.001 0.317 1.00 95.31 199 VAL A CA 1
ATOM 1545 C C . VAL A 1 199 ? 2.531 -7.142 -0.064 1.00 95.31 199 VAL A C 1
ATOM 1547 O O . VAL A 1 199 ? 2.090 -8.097 -0.705 1.00 95.31 199 VAL A O 1
ATOM 1550 N N . GLY A 1 200 ? 3.789 -7.084 0.364 1.00 95.62 200 GLY A N 1
ATOM 1551 C CA . GLY A 1 200 ? 4.744 -8.172 0.172 1.00 95.62 200 GLY A CA 1
ATOM 1552 C C . GLY A 1 200 ? 5.945 -7.790 -0.679 1.00 95.62 200 GLY A C 1
ATOM 1553 O O . GLY A 1 200 ? 5.929 -6.830 -1.448 1.00 95.62 200 GLY A O 1
ATOM 1554 N N . THR A 1 201 ? 6.980 -8.620 -0.596 1.00 97.56 201 THR A N 1
ATOM 1555 C CA . THR A 1 201 ? 8.170 -8.543 -1.453 1.00 97.56 201 THR A CA 1
ATOM 1556 C C . THR A 1 201 ? 7.953 -9.186 -2.816 1.00 97.56 201 THR A C 1
ATOM 1558 O O . THR A 1 201 ? 8.700 -8.905 -3.745 1.00 97.56 201 THR A O 1
ATOM 1561 N N . THR A 1 202 ? 6.938 -10.035 -2.983 1.00 97.81 202 THR A N 1
ATOM 1562 C CA . THR A 1 202 ? 6.624 -10.685 -4.261 1.00 97.81 202 THR A CA 1
ATOM 1563 C C . THR A 1 202 ? 5.123 -10.791 -4.469 1.00 97.81 202 THR A C 1
ATOM 1565 O O . THR A 1 202 ? 4.349 -10.801 -3.512 1.00 97.81 202 THR A O 1
ATOM 1568 N N . GLY A 1 203 ? 4.708 -10.875 -5.729 1.00 96.56 203 GLY A N 1
ATOM 1569 C CA . GLY A 1 203 ? 3.313 -11.088 -6.085 1.00 96.56 203 GLY A CA 1
ATOM 1570 C C . GLY A 1 203 ? 3.044 -10.790 -7.550 1.00 96.56 203 GLY A C 1
ATOM 1571 O O . GLY A 1 203 ? 3.965 -10.646 -8.358 1.00 96.56 203 GLY A O 1
ATOM 1572 N N . THR A 1 204 ? 1.763 -10.675 -7.884 1.00 96.06 204 THR A N 1
ATOM 1573 C CA . THR A 1 204 ? 1.300 -10.381 -9.238 1.00 96.06 204 THR A CA 1
ATOM 1574 C C . THR A 1 204 ? 0.212 -9.321 -9.179 1.00 96.06 204 THR A C 1
ATOM 1576 O O . THR A 1 204 ? -0.723 -9.429 -8.387 1.00 96.06 204 THR A O 1
ATOM 1579 N N . PHE A 1 205 ? 0.306 -8.325 -10.053 1.00 93.94 205 PHE A N 1
ATOM 1580 C CA . PHE A 1 205 ? -0.772 -7.379 -10.315 1.00 93.94 205 PHE A CA 1
ATOM 1581 C C . PHE A 1 205 ? -1.227 -7.484 -11.768 1.00 93.94 205 PHE A C 1
ATOM 1583 O O . PHE A 1 205 ? -0.540 -8.058 -12.611 1.00 93.94 205 PHE A O 1
ATOM 1590 N N . GLN A 1 206 ? -2.408 -6.954 -12.066 1.00 90.56 206 GLN A N 1
ATOM 1591 C CA . GLN A 1 206 ? -2.980 -6.979 -13.409 1.00 90.56 206 GLN A CA 1
ATOM 1592 C C . GLN A 1 206 ? -2.993 -5.573 -13.992 1.00 90.56 206 GLN A C 1
ATOM 1594 O O . GLN A 1 206 ? -3.438 -4.623 -13.347 1.00 90.56 206 GLN A O 1
ATOM 1599 N N . ILE A 1 207 ? -2.549 -5.442 -15.239 1.00 88.75 207 ILE A N 1
ATOM 1600 C CA . ILE A 1 207 ? -2.686 -4.188 -15.975 1.00 88.75 207 ILE A CA 1
ATOM 1601 C C . ILE A 1 207 ? -4.149 -4.009 -16.363 1.00 88.75 207 ILE A C 1
ATOM 1603 O O . ILE A 1 207 ? -4.725 -4.832 -17.075 1.00 88.75 207 ILE A O 1
ATOM 1607 N N . ARG A 1 208 ? -4.757 -2.910 -15.918 1.00 82.75 208 ARG A N 1
ATOM 1608 C CA . ARG A 1 208 ? -6.164 -2.614 -16.207 1.00 82.75 208 ARG A CA 1
ATOM 1609 C C . ARG A 1 208 ? -6.371 -2.475 -17.723 1.00 82.75 208 ARG A C 1
ATOM 1611 O O . ARG A 1 208 ? -5.728 -1.653 -18.371 1.00 82.75 208 ARG A O 1
ATOM 1618 N N . SER A 1 209 ? -7.267 -3.285 -18.292 1.00 70.38 209 SER A N 1
ATOM 1619 C CA . SER A 1 209 ? -7.440 -3.454 -19.748 1.00 70.38 209 SER A CA 1
ATOM 1620 C C . SER A 1 209 ? -7.780 -2.162 -20.502 1.00 70.38 209 SER A C 1
ATOM 1622 O O . SER A 1 209 ? -7.431 -2.009 -21.669 1.00 70.38 209 SER A O 1
ATOM 1624 N N . ASN A 1 210 ? -8.431 -1.215 -19.830 1.00 72.94 210 ASN A N 1
ATOM 1625 C CA . ASN A 1 210 ? -8.859 0.072 -20.372 1.00 72.94 210 ASN A CA 1
ATOM 1626 C C . ASN A 1 210 ? -7.823 1.199 -20.213 1.00 72.94 210 ASN A C 1
ATOM 1628 O O . ASN A 1 210 ? -8.120 2.342 -20.553 1.00 72.94 210 ASN A O 1
ATOM 1632 N N . LYS A 1 211 ? -6.629 0.908 -19.687 1.00 72.75 211 LYS A N 1
ATOM 1633 C CA . LYS A 1 211 ? -5.611 1.908 -19.341 1.00 72.75 211 LYS A CA 1
ATOM 1634 C C . LYS A 1 211 ? -4.279 1.609 -20.027 1.00 72.75 211 LYS A C 1
ATOM 1636 O O . LYS A 1 211 ? -3.285 1.243 -19.407 1.00 72.75 211 LYS A O 1
ATOM 1641 N N . LYS A 1 212 ? -4.253 1.792 -21.349 1.00 80.88 212 LYS A N 1
ATOM 1642 C CA . LYS A 1 212 ? -2.988 1.888 -22.095 1.00 80.88 212 LYS A CA 1
ATOM 1643 C C . LYS A 1 212 ? -2.248 3.150 -21.649 1.00 80.88 212 LYS A C 1
ATOM 1645 O O . LYS A 1 212 ? -2.883 4.180 -21.413 1.00 80.88 212 LYS A O 1
ATOM 1650 N N . GLY A 1 213 ? -0.929 3.078 -21.500 1.00 87.81 213 GLY A N 1
ATOM 1651 C CA . GLY A 1 213 ? -0.129 4.196 -20.993 1.00 87.81 213 GLY A CA 1
ATOM 1652 C C . GLY A 1 213 ? 0.950 3.768 -20.007 1.00 87.81 213 GLY A C 1
ATOM 1653 O O . GLY A 1 213 ? 1.395 2.621 -20.022 1.00 87.81 213 GLY A O 1
ATOM 1654 N N . ALA A 1 214 ? 1.394 4.707 -19.176 1.00 94.12 214 ALA A N 1
ATOM 1655 C CA . ALA A 1 214 ? 2.455 4.480 -18.208 1.00 94.12 214 ALA A CA 1
ATOM 1656 C C . ALA A 1 214 ? 1.897 4.121 -16.828 1.00 94.12 214 ALA A C 1
ATOM 1658 O O . ALA A 1 214 ? 0.858 4.626 -16.401 1.00 94.12 214 ALA A O 1
ATOM 1659 N N . TYR A 1 215 ? 2.632 3.274 -16.123 1.00 95.50 215 TYR A N 1
ATOM 1660 C CA . TYR A 1 215 ? 2.397 2.934 -14.731 1.00 95.50 215 TYR A CA 1
ATOM 1661 C C . TYR A 1 215 ? 3.654 3.253 -13.936 1.00 95.50 215 TYR A C 1
ATOM 1663 O O . TYR A 1 215 ? 4.738 2.770 -14.269 1.00 95.50 215 TYR A O 1
ATOM 1671 N N . LEU A 1 216 ? 3.501 4.065 -12.898 1.00 97.25 216 LEU A N 1
ATOM 1672 C CA . LEU A 1 216 ? 4.524 4.318 -11.899 1.00 97.25 216 LEU A CA 1
ATOM 1673 C C . LEU A 1 216 ? 4.386 3.269 -10.797 1.00 97.25 216 LEU A C 1
ATOM 1675 O O . LEU A 1 216 ? 3.351 3.181 -10.140 1.00 97.25 216 LEU A O 1
ATOM 1679 N N . LEU A 1 217 ? 5.428 2.471 -10.606 1.00 98.12 217 LEU A N 1
ATOM 1680 C CA . LEU A 1 217 ? 5.529 1.528 -9.502 1.00 98.12 217 LEU A CA 1
ATOM 1681 C C . LEU A 1 217 ? 6.413 2.158 -8.431 1.00 98.12 217 LEU A C 1
ATOM 1683 O O . LEU A 1 217 ? 7.559 2.493 -8.726 1.00 98.12 217 LEU A O 1
ATOM 1687 N N . THR A 1 218 ? 5.905 2.279 -7.207 1.00 98.25 218 THR A N 1
ATOM 1688 C CA . THR A 1 218 ? 6.667 2.723 -6.033 1.00 98.25 218 THR A CA 1
ATOM 1689 C C . THR A 1 218 ? 6.705 1.595 -5.008 1.00 98.25 218 THR A C 1
ATOM 1691 O O . THR A 1 218 ? 5.702 1.298 -4.365 1.00 98.25 218 THR A O 1
ATOM 1694 N N . GLY A 1 219 ? 7.862 0.956 -4.855 1.00 98.12 219 GLY A N 1
ATOM 1695 C CA . GLY A 1 219 ? 8.131 0.020 -3.767 1.00 98.12 219 GLY A CA 1
ATOM 1696 C C . GLY A 1 219 ? 8.622 0.803 -2.558 1.00 98.12 219 GLY A C 1
ATOM 1697 O O . GLY A 1 219 ? 9.468 1.680 -2.712 1.00 98.12 219 GLY A O 1
ATOM 1698 N N . SER A 1 220 ? 8.111 0.519 -1.364 1.00 97.69 220 SER A N 1
ATOM 1699 C CA . SER A 1 220 ? 8.511 1.237 -0.152 1.00 97.69 220 SER A CA 1
ATOM 1700 C C . SER A 1 220 ? 8.512 0.367 1.095 1.00 97.69 220 SER A C 1
ATOM 1702 O O . SER A 1 220 ? 7.724 -0.573 1.219 1.00 97.69 220 SER A O 1
ATOM 1704 N N . TYR A 1 221 ? 9.367 0.752 2.033 1.00 96.69 221 TYR A N 1
ATOM 1705 C CA . TYR A 1 221 ? 9.469 0.196 3.374 1.00 96.69 221 TYR A CA 1
ATOM 1706 C C . TYR A 1 221 ? 9.805 1.331 4.343 1.00 96.69 221 TYR A C 1
ATOM 1708 O O . TYR A 1 221 ? 10.546 2.248 3.982 1.00 96.69 221 TYR A O 1
ATOM 1716 N N . THR A 1 222 ? 9.229 1.278 5.536 1.00 95.75 222 THR A N 1
ATOM 1717 C CA . THR A 1 222 ? 9.525 2.204 6.630 1.00 95.75 222 THR A CA 1
ATOM 1718 C C . THR A 1 222 ? 10.098 1.359 7.751 1.00 95.75 222 THR A C 1
ATOM 1720 O O . THR A 1 222 ? 9.425 0.418 8.163 1.00 95.75 222 THR A O 1
ATOM 1723 N N . ASP A 1 223 ? 11.316 1.675 8.182 1.00 94.19 223 ASP A N 1
ATOM 1724 C CA . ASP A 1 223 ? 12.023 0.913 9.212 1.00 94.19 223 ASP A CA 1
ATOM 1725 C C . ASP A 1 223 ? 11.328 1.004 10.583 1.00 94.19 223 ASP A C 1
ATOM 1727 O O . ASP A 1 223 ? 10.386 1.785 10.785 1.00 94.19 223 ASP A O 1
ATOM 1731 N N . HIS A 1 224 ? 11.772 0.202 11.548 1.00 91.69 224 HIS A N 1
ATOM 1732 C CA . HIS A 1 224 ? 11.284 0.271 12.931 1.00 91.69 224 HIS A CA 1
ATOM 1733 C C . HIS A 1 224 ? 11.988 1.343 13.769 1.00 91.69 224 HIS A C 1
ATOM 1735 O O . HIS A 1 224 ? 11.575 1.620 14.899 1.00 91.69 224 HIS A O 1
ATOM 1741 N N . GLY A 1 225 ? 12.994 2.011 13.206 1.00 90.19 225 GLY A N 1
ATOM 1742 C CA . GLY A 1 225 ? 13.879 2.922 13.914 1.00 90.19 225 GLY A CA 1
ATOM 1743 C C . GLY A 1 225 ? 14.781 2.203 14.921 1.00 90.19 225 GLY A C 1
ATOM 1744 O O . GLY A 1 225 ? 14.664 1.008 15.190 1.00 90.19 225 GLY A O 1
ATOM 1745 N N . VAL A 1 226 ? 15.673 2.956 15.561 1.00 87.50 226 VAL A N 1
ATOM 1746 C CA . VAL A 1 226 ? 16.574 2.392 16.576 1.00 87.50 226 VAL A CA 1
ATOM 1747 C C . VAL A 1 226 ? 15.771 1.989 17.813 1.00 87.50 226 VAL A C 1
ATOM 1749 O O . VAL A 1 226 ? 14.971 2.773 18.324 1.00 87.50 226 VAL A O 1
ATOM 1752 N N . GLU A 1 227 ? 15.985 0.758 18.287 1.00 84.75 227 GLU A N 1
ATOM 1753 C CA . GLU A 1 227 ? 15.276 0.173 19.437 1.00 84.75 227 GLU A CA 1
ATOM 1754 C C . GLU A 1 227 ? 13.735 0.202 19.299 1.00 84.75 227 GLU A C 1
ATOM 1756 O O . GLU A 1 227 ? 13.020 0.292 20.297 1.00 84.75 227 GLU A O 1
ATOM 1761 N N . ASN A 1 228 ? 13.208 0.099 18.070 1.00 81.56 228 ASN A N 1
ATOM 1762 C CA . ASN A 1 228 ? 11.771 0.168 17.757 1.00 81.56 228 ASN A CA 1
ATOM 1763 C C . ASN A 1 228 ? 11.116 1.529 18.077 1.00 81.56 228 ASN A C 1
ATOM 1765 O O . ASN A 1 228 ? 9.948 1.607 18.480 1.00 81.56 228 ASN A O 1
ATOM 1769 N N . ASN A 1 229 ? 11.861 2.628 17.935 1.00 84.94 229 ASN A N 1
ATOM 1770 C CA . ASN A 1 229 ? 11.347 3.971 18.179 1.00 84.94 229 ASN A CA 1
ATOM 1771 C C . ASN A 1 229 ? 10.640 4.572 16.949 1.00 84.94 229 ASN A C 1
ATOM 1773 O O . ASN A 1 229 ? 11.272 5.138 16.055 1.00 84.94 229 ASN A O 1
ATOM 1777 N N . ALA A 1 230 ? 9.303 4.598 16.992 1.00 81.69 230 ALA A N 1
ATOM 1778 C CA . ALA A 1 230 ? 8.440 5.173 15.952 1.00 81.69 230 ALA A CA 1
ATOM 1779 C C . ALA A 1 230 ? 8.774 6.635 15.552 1.00 81.69 230 ALA A C 1
ATOM 1781 O O . ALA A 1 230 ? 8.508 7.071 14.428 1.00 81.69 230 ALA A O 1
ATOM 1782 N N . ALA A 1 231 ? 9.351 7.434 16.458 1.00 84.88 231 ALA A N 1
ATOM 1783 C CA . ALA A 1 231 ? 9.730 8.818 16.162 1.00 84.88 231 ALA A CA 1
ATOM 1784 C C . ALA A 1 231 ? 10.978 8.923 15.272 1.00 84.88 231 ALA A C 1
ATOM 1786 O O . ALA A 1 231 ? 11.190 9.960 14.643 1.00 84.88 231 ALA A O 1
ATOM 1787 N N . GLN A 1 232 ? 11.786 7.866 15.222 1.00 88.38 232 GLN A N 1
ATOM 1788 C CA . GLN A 1 232 ? 13.047 7.815 14.487 1.00 88.38 232 GLN A CA 1
ATOM 1789 C C . GLN A 1 232 ? 12.931 7.080 13.154 1.00 88.38 232 GLN A C 1
ATOM 1791 O O . GLN A 1 232 ? 13.931 6.996 12.446 1.00 88.38 232 GLN A O 1
ATOM 1796 N N . GLN A 1 233 ? 11.733 6.599 12.809 1.00 92.44 233 GLN A N 1
ATOM 1797 C CA . GLN A 1 233 ? 11.537 5.804 11.608 1.00 92.44 233 GLN A CA 1
ATOM 1798 C C . GLN A 1 233 ? 11.920 6.562 10.340 1.00 92.44 233 GLN A C 1
ATOM 1800 O O . GLN A 1 233 ? 11.507 7.716 10.145 1.00 92.44 233 GLN A O 1
ATOM 1805 N N . LEU A 1 234 ? 12.642 5.890 9.452 1.00 94.44 234 LEU A N 1
ATOM 1806 C CA . LEU A 1 234 ? 12.985 6.378 8.127 1.00 94.44 234 LEU A CA 1
ATOM 1807 C C . LEU A 1 234 ? 12.322 5.512 7.062 1.00 94.44 234 LEU A C 1
ATOM 1809 O O . LEU A 1 234 ? 12.093 4.315 7.216 1.00 94.44 234 LEU A O 1
ATOM 1813 N N . LYS A 1 235 ? 11.974 6.155 5.948 1.00 96.12 235 LYS A N 1
ATOM 1814 C CA . LYS A 1 235 ? 11.347 5.489 4.812 1.00 96.12 235 LYS A CA 1
ATOM 1815 C C . LYS A 1 235 ? 12.323 5.397 3.658 1.00 96.12 235 LYS A C 1
ATOM 1817 O O . LYS A 1 235 ? 12.897 6.399 3.235 1.00 96.12 235 LYS A O 1
ATOM 1822 N N . GLY A 1 236 ? 12.424 4.198 3.112 1.00 97.12 236 GLY A N 1
ATOM 1823 C CA . GLY A 1 236 ? 13.079 3.888 1.856 1.00 97.12 236 GLY A CA 1
ATOM 1824 C C . GLY A 1 236 ? 12.047 3.694 0.755 1.00 97.12 236 GLY A C 1
ATOM 1825 O O . GLY A 1 236 ? 10.931 3.217 0.990 1.00 97.12 236 GLY A O 1
ATOM 1826 N N . GLN A 1 237 ? 12.414 4.051 -0.471 1.00 97.88 237 GLN A N 1
ATOM 1827 C CA . GLN A 1 237 ? 11.605 3.736 -1.641 1.00 97.88 237 GLN A CA 1
ATOM 1828 C C . GLN A 1 237 ? 12.467 3.507 -2.877 1.00 97.88 237 GLN A C 1
ATOM 1830 O O . GLN A 1 237 ? 13.554 4.069 -3.001 1.00 97.88 237 GLN A O 1
ATOM 1835 N N . ASP A 1 238 ? 11.919 2.745 -3.813 1.00 98.25 238 ASP A N 1
ATOM 1836 C CA . ASP A 1 238 ? 12.383 2.671 -5.190 1.00 98.25 238 ASP A CA 1
ATOM 1837 C C . ASP A 1 238 ? 11.206 2.899 -6.124 1.00 98.25 238 ASP A C 1
ATOM 1839 O O . ASP A 1 238 ? 10.067 2.528 -5.819 1.00 98.25 238 ASP A O 1
ATOM 1843 N N . ARG A 1 239 ? 11.480 3.528 -7.262 1.00 98.19 239 ARG A N 1
ATOM 1844 C CA . ARG A 1 239 ? 10.452 3.854 -8.236 1.00 98.19 239 ARG A CA 1
ATOM 1845 C C . ARG A 1 239 ? 10.891 3.480 -9.638 1.00 98.19 239 ARG A C 1
ATOM 1847 O O . ARG A 1 239 ? 11.961 3.869 -10.101 1.00 98.19 239 ARG A O 1
ATOM 1854 N N . ILE A 1 240 ? 10.007 2.797 -10.353 1.00 98.00 240 ILE A N 1
ATOM 1855 C CA . ILE A 1 240 ? 10.205 2.447 -11.758 1.00 98.00 240 ILE A CA 1
ATOM 1856 C C . ILE A 1 240 ? 8.958 2.778 -12.568 1.00 98.00 240 ILE A C 1
ATOM 1858 O O . ILE A 1 240 ? 7.855 2.866 -12.037 1.00 98.00 240 ILE A O 1
ATOM 1862 N N . ILE A 1 241 ? 9.128 2.921 -13.876 1.00 97.50 241 ILE A N 1
ATOM 1863 C CA . ILE A 1 241 ? 8.019 3.101 -14.812 1.00 97.50 241 ILE A CA 1
ATOM 1864 C C . ILE A 1 241 ? 7.888 1.832 -15.642 1.00 97.50 241 ILE A C 1
ATOM 1866 O O . ILE A 1 241 ? 8.893 1.286 -16.085 1.00 97.50 241 ILE A O 1
ATOM 1870 N N . ILE A 1 242 ? 6.669 1.388 -15.920 1.00 95.88 242 ILE A N 1
ATOM 1871 C CA . ILE A 1 242 ? 6.394 0.407 -16.974 1.00 95.88 242 ILE A CA 1
ATOM 1872 C C . ILE A 1 242 ? 5.328 0.945 -17.925 1.00 95.88 242 ILE A C 1
ATOM 1874 O O . ILE A 1 242 ? 4.566 1.843 -17.574 1.00 95.88 242 ILE A O 1
ATOM 1878 N N . TYR A 1 243 ? 5.267 0.396 -19.132 1.00 94.00 243 TYR A N 1
ATOM 1879 C CA . TYR A 1 243 ? 4.337 0.822 -20.173 1.00 94.00 243 TYR A CA 1
ATOM 1880 C C . TYR A 1 243 ? 3.411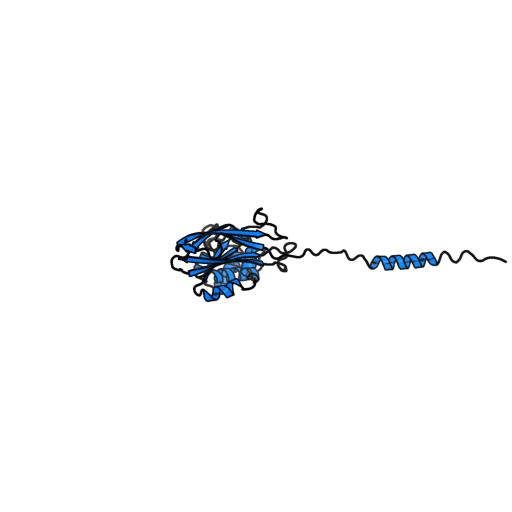 -0.319 -20.577 1.00 94.00 243 TYR A C 1
ATOM 1882 O O . TYR A 1 243 ? 3.862 -1.437 -20.806 1.00 94.00 243 TYR A O 1
ATOM 1890 N N . SER A 1 244 ? 2.125 -0.018 -20.710 1.00 91.19 244 SER A N 1
ATOM 1891 C CA . SER A 1 244 ? 1.095 -0.923 -21.217 1.00 91.19 244 SER A CA 1
ATOM 1892 C C . SER A 1 244 ? 0.801 -0.629 -22.690 1.00 91.19 244 SER A C 1
ATOM 1894 O O . SER A 1 244 ? 0.490 0.519 -23.031 1.00 91.19 244 SER A O 1
ATOM 1896 N N . LYS A 1 245 ? 0.908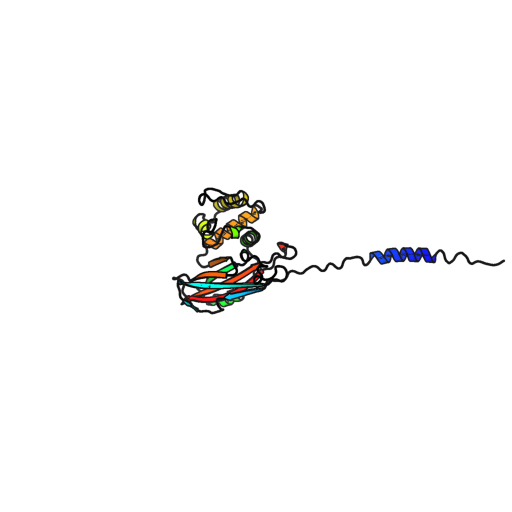 -1.654 -23.546 1.00 83.62 245 LYS A N 1
ATOM 1897 C CA . LYS A 1 245 ? 0.549 -1.625 -24.979 1.00 83.62 245 LYS A CA 1
ATOM 1898 C C . LYS A 1 245 ? -0.891 -2.064 -25.241 1.00 83.62 245 LYS A C 1
ATOM 1900 O O . LYS A 1 245 ? -1.369 -3.005 -24.572 1.00 83.62 245 LYS A O 1
#

Radius of gyration: 28.69 Å; chains: 1; bounding box: 91×38×96 Å